Protein AF-A0A2D7XZ36-F1 (afdb_monomer)

pLDDT: mean 95.93, std 3.64, range [60.66, 98.56]

Radius of gyration: 17.96 Å; Cα contacts (8 Å, |Δi|>4): 271; chains: 1; bounding box: 40×37×47 Å

Foldseek 3Di:
DLAADADPDPPGLLPDDPVVNQPDDDVNFGKWKKFFQVQLLLLLCLVLVHDDDQVDRLQDDPQDDSVQSVQQVLVLQAQLHGDPDRDPVVQVVCCVVPVDGPVVRDDSVVSSVRSCVSPVSSVVRGPPPRGPSNSQNLLNVLVVVLQCCCCPPPVWHWDDNRRIIMTRPVCVVVSLVSSQVSSCVRRVGRHDMDID

Sequence (196 aa):
MGGRLYCASDDNWQSRNSDARSLITINGQDTVELDISASHMVVLHGITRKPLDTTVDPYDLEGVERDVVKNVFSAWCGLGRSPRRWPKKFREEYAQRKGRELNQVYKLKNVVAALRTRHPALNKIKSGSLDWSKLQFEESECFLSVMLDLQRNFEVPALPVFDSLIVPEKDSGLTTEILKSAYQDRFGIRPQVRCK

Solvent-accessible surface area (backbone atoms only — not comparable to full-atom values): 11149 Å² total; per-residue (Å²): 131,34,66,60,79,73,79,87,51,93,81,41,66,70,80,48,55,70,75,65,48,63,69,45,57,58,96,86,34,62,37,33,38,42,31,49,60,62,45,63,58,54,46,45,22,24,78,64,72,40,91,72,71,59,92,51,69,88,42,69,45,94,98,46,62,45,68,60,44,45,50,52,50,52,45,20,31,68,64,13,37,83,68,92,64,78,58,64,68,62,44,52,53,44,23,70,76,66,77,45,53,56,76,80,78,45,56,67,72,55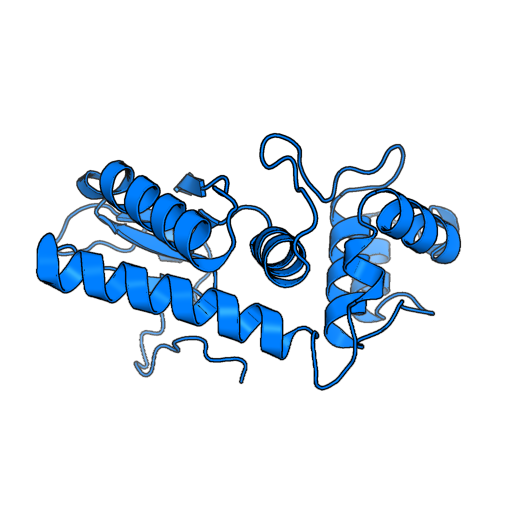,55,57,46,52,50,38,68,78,38,63,54,60,76,65,37,27,63,96,70,40,17,46,50,45,41,38,27,58,50,26,52,43,54,50,52,41,50,50,46,32,46,74,77,65,71,42,70,69,46,72,44,83,70,26,36,37,32,41,50,92,49,45,68,61,51,50,52,45,51,27,46,44,37,28,73,77,36,72,43,62,62,42,72,44,81,88

Mean predicted aligned error: 3.22 Å

Secondary structure (DSSP, 8-state):
--S-----SSS-GGGS-HHHHTT-EETTEEEEEEEETTHHHHHHHHHHT----TTS-TT-BTTB-HHHHHHHHHHHHHHTS--SS--HHHHHHHHHHHSS-HHHH--HHHHHHHHHHH-GGGGG-BTTTBSHHHHHHHHHHHHHHHHHHHHHHS----EEETTEEEEEGGGHHHHHHHHHHHHHHHHS----EEE-

Structure (mmCIF, N/CA/C/O backbone):
data_AF-A0A2D7XZ36-F1
#
_entry.id   AF-A0A2D7XZ36-F1
#
loop_
_atom_site.group_PDB
_atom_site.id
_atom_site.type_symbol
_atom_site.label_atom_id
_atom_site.label_alt_id
_atom_site.label_comp_id
_atom_site.label_asym_id
_atom_site.label_entity_id
_atom_site.label_seq_id
_atom_site.pdbx_PDB_ins_code
_atom_site.Cartn_x
_atom_site.Cartn_y
_atom_site.Cartn_z
_atom_site.occupancy
_atom_site.B_iso_or_equiv
_atom_site.auth_seq_id
_atom_site.auth_comp_id
_atom_site.auth_asym_id
_atom_site.auth_atom_id
_atom_site.pdb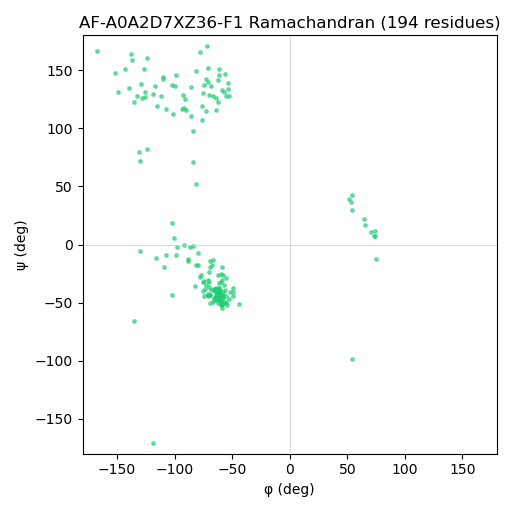x_PDB_model_num
ATOM 1 N N . MET A 1 1 ? 12.841 -3.224 10.313 1.00 60.66 1 MET A N 1
ATOM 2 C CA . MET A 1 1 ? 11.368 -3.348 10.272 1.00 60.66 1 MET A CA 1
ATOM 3 C C . MET A 1 1 ? 10.800 -1.942 10.142 1.00 60.66 1 MET A C 1
ATOM 5 O O . MET A 1 1 ? 11.194 -1.095 10.929 1.00 60.66 1 MET A O 1
ATOM 9 N N . GLY A 1 2 ? 9.985 -1.654 9.124 1.00 79.19 2 GLY A N 1
ATOM 10 C CA . GLY A 1 2 ? 9.486 -0.298 8.845 1.00 79.19 2 GLY A CA 1
ATOM 11 C C . GLY A 1 2 ? 8.284 0.107 9.700 1.00 79.19 2 GLY A C 1
ATOM 12 O O . GLY A 1 2 ? 7.257 0.433 9.137 1.00 79.19 2 GLY A O 1
ATOM 13 N N . GLY A 1 3 ? 8.354 -0.009 11.029 1.00 87.00 3 GLY A N 1
ATOM 14 C CA . GLY A 1 3 ? 7.314 0.492 11.951 1.00 87.00 3 GLY A CA 1
ATOM 15 C C . GLY A 1 3 ? 6.001 -0.303 12.058 1.00 87.00 3 GLY A C 1
ATOM 16 O O . GLY A 1 3 ? 5.245 -0.076 12.993 1.00 87.00 3 GLY A O 1
ATOM 17 N N . ARG A 1 4 ? 5.727 -1.259 11.158 1.00 90.69 4 ARG A N 1
ATOM 18 C CA . ARG A 1 4 ? 4.480 -2.053 11.194 1.00 90.69 4 ARG A CA 1
ATOM 19 C C . ARG A 1 4 ? 4.249 -2.785 12.519 1.00 90.69 4 ARG A C 1
ATOM 21 O O . ARG A 1 4 ? 5.187 -3.291 13.133 1.00 90.69 4 ARG A O 1
ATOM 28 N N . LEU A 1 5 ? 2.970 -2.910 12.867 1.00 91.75 5 LEU A N 1
ATOM 29 C CA . LEU A 1 5 ? 2.474 -3.730 13.967 1.00 91.75 5 LEU A CA 1
ATOM 30 C C . LEU A 1 5 ? 2.513 -5.212 13.575 1.00 91.75 5 LEU A C 1
ATOM 32 O O . LEU A 1 5 ? 2.008 -5.587 12.513 1.00 91.75 5 LEU A O 1
ATOM 36 N N . TYR A 1 6 ? 3.083 -6.045 14.444 1.00 91.44 6 TYR A N 1
ATOM 37 C CA . TYR A 1 6 ? 3.158 -7.493 14.256 1.00 91.44 6 TYR A CA 1
ATOM 38 C C . TYR A 1 6 ? 2.387 -8.206 15.357 1.00 91.44 6 TYR A C 1
ATOM 40 O O . TYR A 1 6 ? 2.503 -7.850 16.531 1.00 91.44 6 TYR A O 1
ATOM 48 N N . CYS A 1 7 ? 1.619 -9.224 14.978 1.00 90.62 7 CYS A N 1
ATOM 49 C CA . CYS A 1 7 ? 0.995 -10.104 15.953 1.00 90.62 7 CYS A CA 1
ATOM 50 C C . CYS A 1 7 ? 2.078 -10.903 16.697 1.00 90.62 7 CYS A C 1
ATOM 52 O O . CYS A 1 7 ? 2.936 -11.526 16.070 1.00 90.62 7 CYS A O 1
ATOM 54 N N . ALA A 1 8 ? 2.031 -10.860 18.029 1.00 89.50 8 ALA A N 1
ATOM 55 C CA . ALA A 1 8 ? 2.937 -11.591 18.916 1.00 89.50 8 ALA A CA 1
ATOM 56 C C . ALA A 1 8 ? 2.336 -12.909 19.443 1.00 89.50 8 ALA A C 1
ATOM 58 O O . ALA A 1 8 ? 2.999 -13.619 20.191 1.00 89.50 8 ALA A O 1
ATOM 59 N N . SER A 1 9 ? 1.083 -13.211 19.088 1.00 88.19 9 SER A N 1
ATOM 60 C CA . SER A 1 9 ? 0.396 -14.449 19.468 1.00 88.19 9 SER A CA 1
ATOM 61 C C . SER A 1 9 ? 0.789 -15.598 18.540 1.00 88.19 9 SER A C 1
ATOM 63 O O . SER A 1 9 ? 1.003 -15.381 17.344 1.00 88.19 9 SER A O 1
ATOM 65 N N . ASP A 1 10 ? 0.796 -16.822 19.072 1.00 87.06 10 ASP A N 1
ATOM 66 C CA . ASP A 1 10 ? 0.900 -18.051 18.275 1.00 87.06 10 ASP A CA 1
ATOM 67 C C . ASP A 1 10 ? -0.267 -18.169 17.284 1.00 87.06 10 ASP A C 1
ATOM 69 O O . ASP A 1 10 ? -0.101 -18.655 16.162 1.00 87.06 10 ASP A O 1
ATOM 73 N N . ASP A 1 11 ? -1.439 -17.647 17.662 1.00 88.31 11 ASP A N 1
ATOM 74 C CA . ASP A 1 11 ? -2.575 -17.502 16.759 1.00 88.31 11 ASP A CA 1
ATOM 75 C C . ASP A 1 11 ? -2.473 -16.213 15.923 1.00 88.31 11 ASP A C 1
ATOM 77 O O . ASP A 1 11 ? -3.162 -15.209 16.141 1.00 88.31 11 ASP A O 1
ATOM 81 N N . ASN A 1 12 ? -1.533 -16.223 14.980 1.00 93.00 12 ASN A N 1
ATOM 82 C CA . ASN A 1 12 ? -1.200 -15.065 14.164 1.00 93.00 12 ASN A CA 1
ATOM 83 C C . ASN A 1 12 ? -2.133 -14.925 12.951 1.00 93.00 12 ASN A C 1
ATOM 85 O O . ASN A 1 12 ? -1.897 -15.504 11.890 1.00 93.00 12 ASN A O 1
ATOM 89 N N . TRP A 1 13 ? -3.156 -14.076 13.061 1.00 94.06 13 TRP A N 1
ATOM 90 C CA . TRP A 1 13 ? -4.055 -13.781 11.938 1.00 94.06 13 TRP A CA 1
ATOM 91 C C . TRP A 1 13 ? -3.348 -13.135 10.734 1.00 94.06 13 TRP A C 1
ATOM 93 O O . TRP A 1 13 ? -3.800 -13.306 9.604 1.00 94.06 13 TRP A O 1
ATOM 103 N N . GLN A 1 14 ? -2.231 -12.424 10.932 1.00 94.12 14 GLN A N 1
ATOM 104 C CA . GLN A 1 14 ? -1.516 -11.734 9.849 1.00 94.12 14 GLN A CA 1
ATOM 105 C C . GLN A 1 14 ? -0.823 -12.707 8.885 1.00 94.12 14 GLN A C 1
ATOM 107 O O . GLN A 1 14 ? -0.564 -12.342 7.738 1.00 94.12 14 GLN A O 1
ATOM 112 N N . SER A 1 15 ? -0.507 -13.930 9.330 1.00 92.25 15 SER A N 1
ATOM 113 C CA . SER A 1 15 ? 0.117 -14.962 8.488 1.00 92.25 15 SER A CA 1
ATOM 114 C C . SER A 1 15 ? -0.900 -15.827 7.736 1.00 92.25 15 SER A C 1
ATOM 116 O O . SER A 1 15 ? -0.528 -16.532 6.794 1.00 92.25 15 SER A O 1
ATOM 118 N N . ARG A 1 16 ? -2.181 -15.767 8.120 1.00 93.31 16 ARG A N 1
ATOM 119 C CA . ARG A 1 16 ? -3.272 -16.502 7.470 1.00 93.31 16 ARG A CA 1
ATOM 120 C C . ARG A 1 16 ? -3.578 -15.914 6.090 1.00 93.31 16 ARG A C 1
ATOM 122 O O . ARG A 1 16 ? -3.362 -14.726 5.852 1.00 93.31 16 ARG A O 1
ATOM 129 N N . ASN A 1 17 ? -4.089 -16.734 5.170 1.00 93.31 17 ASN A N 1
ATOM 130 C CA . ASN A 1 17 ? -4.544 -16.271 3.852 1.00 93.31 17 ASN A CA 1
ATOM 131 C C . ASN A 1 17 ? -5.859 -15.466 3.959 1.00 93.31 17 ASN A C 1
ATOM 133 O O . ASN A 1 17 ? -6.460 -15.407 5.029 1.00 93.31 17 ASN A O 1
ATOM 137 N N . SER A 1 18 ? -6.293 -14.830 2.865 1.00 91.75 18 SER A N 1
ATOM 138 C CA . SER A 1 18 ? -7.522 -14.015 2.849 1.00 91.75 18 SER A CA 1
ATOM 139 C C . SER A 1 18 ? -8.750 -14.796 3.310 1.00 91.75 18 SER A C 1
ATOM 141 O O . SER A 1 18 ? -9.503 -14.298 4.136 1.00 91.75 18 SER A O 1
ATOM 143 N N . ASP A 1 19 ? -8.901 -16.030 2.837 1.00 94.12 19 ASP A N 1
ATOM 144 C CA . ASP A 1 19 ? -10.095 -16.847 3.073 1.00 94.12 19 ASP A CA 1
ATOM 145 C C . ASP A 1 19 ? -10.192 -17.296 4.536 1.00 94.12 19 ASP A C 1
ATOM 147 O O . ASP A 1 19 ? -11.272 -17.428 5.091 1.00 94.12 19 ASP A O 1
ATOM 151 N N . ALA A 1 20 ? -9.055 -17.512 5.197 1.00 94.94 20 ALA A N 1
ATOM 152 C CA . ALA A 1 20 ? -9.018 -17.801 6.624 1.00 94.94 20 ALA A CA 1
ATOM 153 C C . ALA A 1 20 ? -9.199 -16.538 7.477 1.00 94.94 20 ALA A C 1
ATOM 155 O O . ALA A 1 20 ? -9.668 -16.637 8.611 1.00 94.94 20 ALA A O 1
ATOM 156 N N . ARG A 1 21 ? -8.814 -15.358 6.968 1.00 95.75 21 ARG A N 1
ATOM 157 C CA . ARG A 1 21 ? -9.049 -14.081 7.658 1.00 95.75 21 ARG A CA 1
ATOM 158 C C . ARG A 1 21 ? -10.504 -13.631 7.567 1.00 95.75 21 ARG A C 1
ATOM 160 O O . ARG A 1 21 ? -10.987 -13.069 8.539 1.00 95.75 21 ARG A O 1
ATOM 167 N N . SER A 1 22 ? -11.213 -13.929 6.478 1.00 94.88 22 SER A N 1
ATOM 168 C CA . SER A 1 22 ? -12.643 -13.603 6.348 1.00 94.88 22 SER A CA 1
ATOM 169 C C . SER A 1 22 ? -13.544 -14.389 7.309 1.00 94.88 22 SER A C 1
ATOM 171 O O . SER A 1 22 ? -14.693 -14.019 7.509 1.00 94.88 22 SER A O 1
ATOM 173 N N . LEU A 1 23 ? -13.027 -15.449 7.940 1.00 95.81 23 LEU A N 1
ATOM 174 C CA . LEU A 1 23 ? -13.722 -16.203 8.991 1.00 95.81 23 LEU A CA 1
ATOM 175 C C . LEU A 1 23 ? -13.524 -15.612 10.395 1.00 95.81 23 LEU A C 1
ATOM 177 O O . LEU A 1 23 ? -14.025 -16.169 11.372 1.00 95.81 23 LEU A O 1
ATOM 181 N N . ILE A 1 24 ? -12.741 -14.539 10.536 1.00 96.25 24 ILE A N 1
ATOM 182 C CA . ILE A 1 24 ? -12.520 -13.903 11.834 1.00 96.25 24 ILE A CA 1
ATOM 183 C C . ILE A 1 24 ? -13.812 -13.217 12.269 1.00 96.25 24 ILE A C 1
ATOM 185 O O . ILE A 1 24 ? -14.376 -12.399 11.549 1.00 96.25 24 ILE A O 1
ATOM 189 N N . THR A 1 25 ? -14.239 -13.511 13.493 1.00 97.12 25 THR A N 1
ATOM 190 C CA . THR A 1 25 ? -15.330 -12.797 14.157 1.00 97.12 25 THR A CA 1
ATOM 191 C C . THR A 1 25 ? -14.780 -11.960 15.298 1.00 97.12 25 THR A C 1
ATOM 193 O O . THR A 1 25 ? -13.889 -12.419 16.019 1.00 97.12 25 THR A O 1
ATOM 196 N N . ILE A 1 26 ? -15.356 -10.786 15.536 1.00 95.25 26 ILE A N 1
ATOM 197 C CA . ILE A 1 26 ? -15.065 -9.989 16.730 1.00 95.25 26 ILE A CA 1
ATOM 198 C C . ILE A 1 26 ? -16.336 -9.907 17.572 1.00 95.25 26 ILE A C 1
ATOM 200 O O . ILE A 1 26 ? -17.368 -9.433 17.107 1.00 95.25 26 ILE A O 1
ATOM 204 N N . ASN A 1 27 ? -16.272 -10.409 18.809 1.00 92.69 27 ASN A N 1
ATOM 205 C CA . ASN A 1 27 ? -17.429 -10.536 19.707 1.00 92.69 27 ASN A CA 1
ATOM 206 C C . ASN A 1 27 ? -18.615 -11.290 19.069 1.00 92.69 27 ASN A C 1
ATOM 208 O O . ASN A 1 27 ? -19.773 -10.940 19.282 1.00 92.69 27 ASN A O 1
ATOM 212 N N . GLY A 1 28 ? -18.318 -12.312 18.260 1.00 95.19 28 GLY A N 1
ATOM 213 C CA . GLY A 1 28 ? -19.322 -13.105 17.545 1.00 95.19 28 GLY A CA 1
ATOM 214 C C . GLY A 1 28 ? -19.972 -12.400 16.349 1.00 95.19 28 GLY A C 1
ATOM 215 O O . GLY A 1 28 ? -20.917 -12.945 15.792 1.00 95.19 28 GLY A O 1
ATOM 216 N N . GLN A 1 29 ? -19.496 -11.213 15.958 1.00 95.69 29 GLN A N 1
ATOM 217 C CA . GLN A 1 29 ? -19.954 -10.499 14.763 1.00 95.69 29 GLN A CA 1
ATOM 218 C C . GLN A 1 29 ? -18.992 -10.714 13.596 1.00 95.69 29 GLN A C 1
ATOM 220 O O . GLN A 1 29 ? -17.775 -10.785 13.806 1.00 95.69 29 GLN A O 1
ATOM 225 N N . ASP A 1 30 ? -19.544 -10.762 12.385 1.00 97.56 30 ASP A N 1
ATOM 226 C CA . ASP A 1 30 ? -18.777 -10.831 11.143 1.00 97.56 30 ASP A CA 1
ATOM 227 C C . ASP A 1 30 ? -17.889 -9.591 10.968 1.00 97.56 30 ASP A C 1
ATOM 229 O O . ASP A 1 30 ? -18.175 -8.493 11.472 1.00 97.56 30 ASP A O 1
ATOM 233 N N . THR A 1 31 ? -16.770 -9.782 10.272 1.00 98.38 31 THR A N 1
ATOM 234 C CA . THR A 1 31 ? -15.767 -8.742 10.044 1.00 98.38 31 THR A CA 1
ATOM 235 C C . THR A 1 31 ? -15.496 -8.541 8.563 1.00 98.38 31 THR A C 1
ATOM 237 O O . THR A 1 31 ? -15.766 -9.411 7.740 1.00 98.38 31 THR A O 1
ATOM 240 N N . VAL A 1 32 ? -14.934 -7.380 8.235 1.00 98.06 32 VAL A N 1
ATOM 241 C CA . VAL A 1 32 ? -14.448 -7.050 6.892 1.00 98.06 32 VAL A CA 1
ATOM 242 C C . VAL A 1 32 ? -13.003 -6.577 6.953 1.00 98.06 32 VAL A C 1
ATOM 244 O O . VAL A 1 32 ? -12.587 -5.987 7.955 1.00 98.06 32 VAL A O 1
ATOM 247 N N . GLU A 1 33 ? -12.236 -6.792 5.881 1.00 98.00 33 GLU A N 1
ATOM 248 C CA . GLU A 1 33 ? -10.859 -6.297 5.771 1.00 98.00 33 GLU A CA 1
ATOM 249 C C . GLU A 1 33 ? -10.808 -5.033 4.893 1.00 98.00 33 GLU A C 1
ATOM 251 O O . GLU A 1 33 ? -11.001 -5.078 3.677 1.00 98.00 33 GLU A O 1
ATOM 256 N N . LEU A 1 34 ? -10.503 -3.890 5.508 1.00 98.12 34 LEU A N 1
ATOM 257 C CA . LEU A 1 34 ? -10.378 -2.591 4.849 1.00 98.12 34 LEU A CA 1
ATOM 258 C C . LEU A 1 34 ? -8.926 -2.313 4.450 1.00 98.12 34 LEU A C 1
ATOM 260 O O . LEU A 1 34 ? -8.054 -2.173 5.303 1.00 98.12 34 LEU A O 1
ATOM 264 N N . ASP A 1 35 ? -8.670 -2.198 3.149 1.00 96.31 35 ASP A N 1
ATOM 265 C CA . ASP A 1 35 ? -7.340 -2.132 2.529 1.00 96.31 35 ASP A CA 1
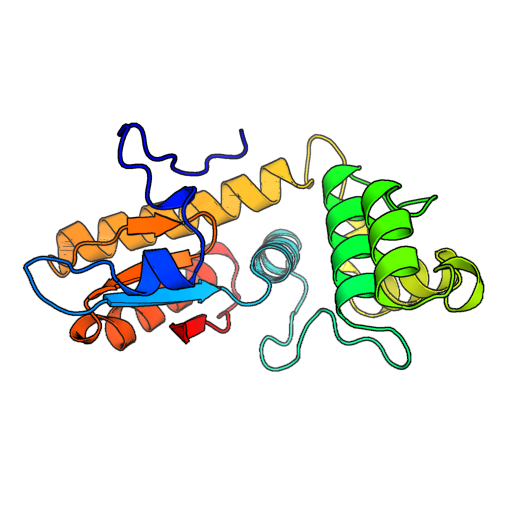ATOM 266 C C . ASP A 1 35 ? -7.131 -0.811 1.777 1.00 96.31 35 ASP A C 1
ATOM 268 O O . ASP A 1 35 ? -7.949 -0.422 0.933 1.00 96.31 35 ASP A O 1
ATOM 272 N N . ILE A 1 36 ? -6.019 -0.118 2.043 1.00 96.62 36 ILE A N 1
ATOM 273 C CA . ILE A 1 36 ? -5.694 1.119 1.324 1.00 96.62 36 ILE A CA 1
ATOM 274 C C . ILE A 1 36 ? -5.177 0.793 -0.080 1.00 96.62 36 ILE A C 1
ATOM 276 O O . ILE A 1 36 ? -4.115 0.200 -0.290 1.00 96.62 36 ILE A O 1
ATOM 280 N N . SER A 1 37 ? -5.896 1.280 -1.089 1.00 95.38 37 SER A N 1
ATOM 281 C CA . SER A 1 37 ? -5.527 1.079 -2.485 1.00 95.38 37 SER A CA 1
ATOM 282 C C . SER A 1 37 ? -4.200 1.749 -2.817 1.00 95.38 37 SER A C 1
ATOM 284 O O . SER A 1 37 ? -4.088 2.971 -2.813 1.00 95.38 37 SER A O 1
ATOM 286 N N . ALA A 1 38 ? -3.204 0.928 -3.167 1.00 95.69 38 ALA A N 1
ATOM 287 C CA . ALA A 1 38 ? -1.876 1.389 -3.566 1.00 95.69 38 ALA A CA 1
ATOM 288 C C . ALA A 1 38 ? -1.232 2.318 -2.520 1.00 95.69 38 ALA A C 1
ATOM 290 O O . ALA A 1 38 ? -0.608 3.317 -2.874 1.00 95.69 38 ALA A O 1
ATOM 291 N N . SER A 1 39 ? -1.365 1.968 -1.236 1.00 96.19 39 SER A N 1
ATOM 292 C CA . SER A 1 39 ? -0.924 2.777 -0.094 1.00 96.19 39 SER A CA 1
ATOM 293 C C . SER A 1 39 ? 0.466 3.398 -0.264 1.00 96.19 39 SER A C 1
ATOM 295 O O . SER A 1 39 ? 0.609 4.614 -0.198 1.00 96.19 39 SER A O 1
ATOM 297 N N . HIS A 1 40 ? 1.488 2.613 -0.620 1.00 96.94 40 HIS A N 1
ATOM 298 C CA . HIS A 1 40 ? 2.837 3.148 -0.845 1.00 96.94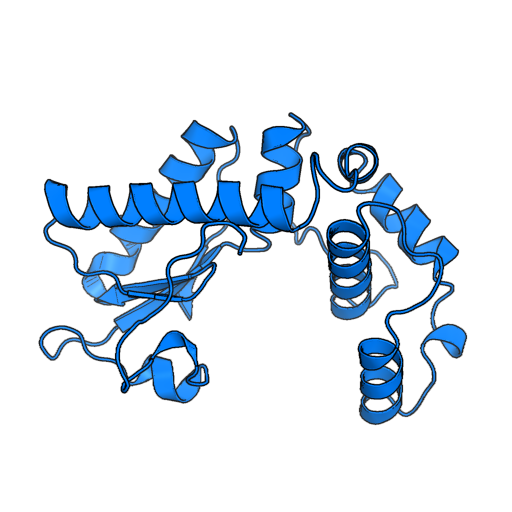 40 HIS A CA 1
ATOM 299 C C . HIS A 1 40 ? 2.921 4.222 -1.949 1.00 96.94 40 HIS A C 1
ATOM 301 O O . HIS A 1 40 ? 3.775 5.103 -1.860 1.00 96.94 40 HIS A O 1
ATOM 307 N N . MET A 1 41 ? 2.070 4.179 -2.983 1.00 97.94 41 MET A N 1
ATOM 308 C CA . MET A 1 41 ? 1.983 5.263 -3.975 1.00 97.94 41 MET A CA 1
ATOM 309 C C . MET A 1 41 ? 1.348 6.515 -3.377 1.00 97.94 41 MET A C 1
ATOM 311 O O . MET A 1 41 ? 1.877 7.606 -3.576 1.00 97.94 41 MET A O 1
ATOM 315 N N . VAL A 1 42 ? 0.272 6.362 -2.601 1.00 97.88 42 VAL A N 1
ATOM 316 C CA . VAL A 1 42 ? -0.360 7.478 -1.882 1.00 97.88 42 VAL A CA 1
ATOM 317 C C . VAL A 1 42 ? 0.649 8.149 -0.949 1.00 97.88 42 VAL A C 1
ATOM 319 O O . VAL A 1 42 ? 0.860 9.358 -1.034 1.00 97.88 42 VAL A O 1
ATOM 322 N N . VAL A 1 43 ? 1.349 7.360 -0.129 1.00 98.25 43 VAL A N 1
ATOM 323 C CA . VAL A 1 43 ? 2.380 7.844 0.799 1.00 98.25 43 VAL A CA 1
ATOM 324 C C . VAL A 1 43 ? 3.520 8.539 0.050 1.00 98.25 43 VAL A C 1
ATOM 326 O O . VAL A 1 43 ? 3.922 9.643 0.418 1.00 98.25 43 VAL A O 1
ATOM 329 N N . LEU A 1 44 ? 4.030 7.942 -1.035 1.00 98.50 44 LEU A N 1
ATOM 330 C CA . LEU A 1 44 ? 5.101 8.537 -1.839 1.00 98.50 44 LEU A CA 1
ATOM 331 C C . LEU A 1 44 ? 4.697 9.906 -2.401 1.00 98.50 44 LEU A C 1
ATOM 333 O O . LEU A 1 44 ? 5.465 10.869 -2.315 1.00 98.50 44 LEU A O 1
ATOM 337 N N . HIS A 1 45 ? 3.505 10.004 -2.986 1.00 98.50 45 HIS A N 1
ATOM 338 C CA . HIS A 1 45 ? 2.996 11.258 -3.537 1.00 98.50 45 HIS A CA 1
ATOM 339 C C . HIS A 1 45 ? 2.772 12.307 -2.443 1.00 98.50 45 HIS A C 1
ATOM 341 O O . HIS A 1 45 ? 3.186 13.455 -2.611 1.00 98.50 45 HIS A O 1
ATOM 347 N N . GLY A 1 46 ? 2.249 11.894 -1.287 1.00 98.06 46 GLY A N 1
ATOM 348 C CA . GLY A 1 46 ? 2.072 12.745 -0.114 1.00 98.06 46 GLY A CA 1
ATOM 349 C C . GLY A 1 46 ? 3.373 13.351 0.402 1.00 98.06 46 GLY A C 1
ATOM 350 O O . GLY A 1 46 ? 3.510 14.571 0.483 1.00 98.06 46 GLY A O 1
ATOM 351 N N . ILE A 1 47 ? 4.375 12.509 0.676 1.00 98.06 47 ILE A N 1
ATOM 352 C CA . ILE A 1 47 ? 5.694 12.950 1.164 1.00 98.06 47 ILE A CA 1
ATOM 353 C C . ILE A 1 47 ? 6.367 13.886 0.155 1.00 98.06 47 ILE A C 1
ATOM 355 O O . ILE A 1 47 ? 6.983 14.884 0.528 1.00 98.06 47 ILE A O 1
ATOM 359 N N . THR A 1 48 ? 6.256 13.576 -1.138 1.00 97.81 48 THR A N 1
ATOM 360 C CA . THR A 1 48 ? 6.893 14.369 -2.201 1.00 97.81 48 THR A CA 1
ATOM 361 C C . THR A 1 48 ? 6.075 15.584 -2.638 1.00 97.81 48 THR A C 1
ATOM 363 O O . THR A 1 48 ? 6.544 16.339 -3.496 1.00 97.81 48 THR A O 1
ATOM 366 N N . ARG A 1 49 ? 4.881 15.785 -2.057 1.00 96.69 49 ARG A N 1
ATOM 367 C CA . ARG A 1 49 ? 3.917 16.840 -2.408 1.00 96.69 49 ARG A CA 1
ATOM 368 C C . ARG A 1 49 ? 3.620 16.874 -3.911 1.00 96.69 49 ARG A C 1
ATOM 370 O O . ARG A 1 49 ? 3.540 17.938 -4.526 1.00 96.69 49 ARG A O 1
ATOM 377 N N . LYS A 1 50 ? 3.514 15.693 -4.525 1.00 95.88 50 LYS A N 1
ATOM 378 C CA . LYS A 1 50 ? 3.122 15.528 -5.928 1.00 95.88 50 LYS A CA 1
ATOM 379 C C . LYS A 1 50 ? 1.664 15.084 -5.994 1.00 95.88 50 LYS A C 1
ATOM 381 O O . LYS A 1 50 ? 1.280 14.218 -5.214 1.00 95.88 50 LYS A O 1
ATOM 386 N N . PRO A 1 51 ? 0.857 15.641 -6.912 1.00 94.06 51 PRO A N 1
ATOM 3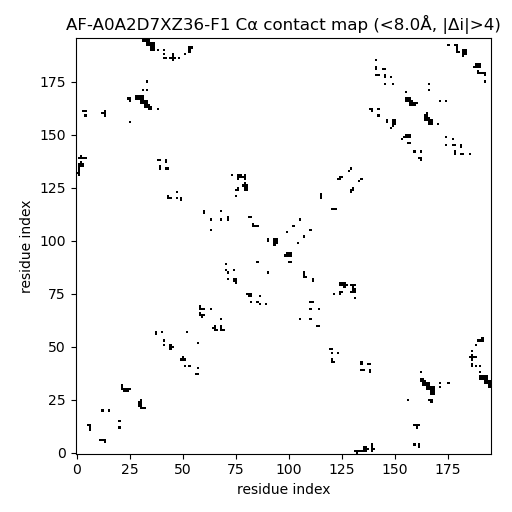87 C CA . PRO A 1 51 ? -0.538 15.245 -7.034 1.00 94.06 51 PRO A CA 1
ATOM 388 C C . PRO A 1 51 ? -0.637 13.763 -7.401 1.00 94.06 51 PRO A C 1
ATOM 390 O O . PRO A 1 51 ? 0.220 13.237 -8.117 1.00 94.06 51 PRO A O 1
ATOM 393 N N . LEU A 1 52 ? -1.673 13.101 -6.900 1.00 96.69 52 LEU A N 1
ATOM 394 C CA . LEU A 1 52 ? -2.054 11.745 -7.270 1.00 96.69 52 LEU A CA 1
ATOM 395 C C . LEU A 1 52 ? -3.564 11.739 -7.476 1.00 96.69 52 LEU A C 1
ATOM 397 O O . LEU A 1 52 ? -4.303 12.087 -6.558 1.00 96.69 52 LEU A O 1
ATOM 401 N N . ASP A 1 53 ? -4.009 11.341 -8.662 1.00 95.94 53 ASP A N 1
ATOM 402 C CA . ASP A 1 53 ? -5.417 11.033 -8.879 1.00 95.94 53 ASP A CA 1
ATOM 403 C C . ASP A 1 53 ? -5.706 9.664 -8.258 1.00 95.94 53 ASP A C 1
ATOM 405 O O . ASP A 1 53 ? -5.241 8.638 -8.754 1.00 95.94 53 ASP A O 1
ATOM 409 N N . THR A 1 54 ? -6.422 9.652 -7.134 1.00 95.19 54 THR A N 1
ATOM 410 C CA . THR A 1 54 ? -6.753 8.416 -6.420 1.00 95.19 54 THR A CA 1
ATOM 411 C C . THR A 1 54 ? -7.931 7.671 -7.042 1.00 95.19 54 THR A C 1
ATOM 413 O O . THR A 1 54 ? -8.197 6.544 -6.635 1.00 95.19 54 THR A O 1
ATOM 416 N N . THR A 1 55 ? -8.620 8.249 -8.032 1.00 94.19 55 THR A N 1
ATOM 417 C CA . THR A 1 55 ? -9.732 7.591 -8.741 1.00 94.19 55 THR A CA 1
ATOM 418 C C . THR A 1 55 ? -9.257 6.634 -9.835 1.00 94.19 55 THR A C 1
ATOM 420 O O . THR A 1 55 ? -10.003 5.746 -10.244 1.00 94.19 55 THR A O 1
ATOM 423 N N . VAL A 1 56 ? -7.999 6.764 -10.266 1.00 94.69 56 VAL A N 1
ATOM 424 C CA . VAL A 1 56 ? -7.371 5.917 -11.285 1.00 94.69 56 VAL A CA 1
ATOM 425 C C . VAL A 1 56 ? -6.319 5.025 -10.635 1.00 94.69 56 VAL A C 1
ATOM 427 O O . VAL A 1 56 ? -5.579 5.452 -9.750 1.00 94.69 56 VAL A O 1
ATOM 430 N N . ASP A 1 57 ? -6.200 3.777 -11.093 1.00 96.06 57 ASP A N 1
ATOM 431 C CA . ASP A 1 57 ? -5.158 2.888 -10.586 1.00 96.06 57 ASP A CA 1
ATOM 432 C C . ASP A 1 57 ? -3.758 3.462 -10.906 1.00 96.06 57 ASP A C 1
ATOM 434 O O . ASP A 1 57 ? -3.417 3.697 -12.075 1.00 96.06 57 ASP A O 1
ATOM 438 N N . PRO A 1 58 ? -2.897 3.701 -9.900 1.00 97.19 58 PRO A N 1
ATOM 439 C CA . PRO A 1 58 ? -1.569 4.249 -10.148 1.00 97.19 58 PRO A CA 1
ATOM 440 C C . PRO A 1 58 ? -0.655 3.274 -10.898 1.00 97.19 58 PRO A C 1
ATOM 442 O O . PRO A 1 58 ? 0.350 3.711 -11.458 1.00 97.19 58 PRO A O 1
ATOM 445 N N . TYR A 1 59 ? -0.980 1.983 -10.938 1.00 97.94 59 TYR A N 1
ATOM 446 C CA . TYR A 1 59 ? -0.234 0.968 -11.679 1.00 97.94 59 TYR A CA 1
ATOM 447 C C . TYR A 1 59 ? -0.752 0.745 -13.100 1.00 97.94 59 TYR A C 1
ATOM 449 O O . TYR A 1 59 ? -0.182 -0.080 -13.812 1.00 97.94 59 TYR A O 1
ATOM 457 N N . ASP A 1 60 ? -1.798 1.457 -13.517 1.00 97.00 60 ASP A N 1
ATOM 458 C CA . ASP A 1 60 ? -2.284 1.399 -14.890 1.00 97.00 60 ASP A CA 1
ATOM 459 C C . ASP A 1 60 ? -1.321 2.134 -15.837 1.00 97.00 60 ASP A C 1
ATOM 461 O O . ASP A 1 60 ? -1.090 3.344 -15.721 1.00 97.00 60 ASP A O 1
ATOM 465 N N . LEU A 1 61 ? -0.713 1.370 -16.746 1.00 96.81 61 LEU A N 1
ATOM 466 C CA . LEU A 1 61 ? 0.136 1.855 -17.828 1.00 96.81 61 LEU A CA 1
ATOM 467 C C . LEU A 1 61 ? -0.289 1.166 -19.117 1.00 96.81 61 LEU A C 1
ATOM 469 O O . LEU A 1 61 ? -0.312 -0.063 -19.195 1.00 96.81 61 LEU A O 1
ATOM 473 N N . GLU A 1 62 ? -0.555 1.968 -20.143 1.00 95.44 62 GLU A N 1
ATOM 474 C CA . GLU A 1 62 ? -0.983 1.473 -21.446 1.00 95.44 62 GLU A CA 1
ATOM 475 C C . GLU A 1 62 ? -0.024 0.399 -21.984 1.00 95.44 62 GLU A C 1
ATOM 477 O O . GLU A 1 62 ? 1.198 0.578 -22.031 1.00 95.44 62 GLU A O 1
ATOM 482 N N . GLY A 1 63 ? -0.593 -0.746 -22.367 1.00 95.94 63 GLY A N 1
ATOM 483 C CA . GLY A 1 63 ? 0.151 -1.863 -22.941 1.00 95.94 63 GLY A CA 1
ATOM 484 C C . GLY A 1 63 ? 1.064 -2.612 -21.965 1.00 95.94 63 GLY A C 1
ATOM 485 O O . GLY A 1 63 ? 1.859 -3.430 -22.424 1.00 95.94 63 GLY A O 1
ATOM 486 N N . VAL A 1 64 ? 0.982 -2.367 -20.650 1.00 97.75 64 VAL A N 1
ATOM 487 C CA . VAL A 1 64 ? 1.763 -3.089 -19.634 1.00 97.75 64 VAL A CA 1
ATOM 488 C C . VAL A 1 64 ? 0.840 -3.674 -18.573 1.00 97.75 64 VAL A C 1
ATOM 490 O O . VAL A 1 64 ? 0.056 -2.971 -17.948 1.00 97.75 64 VAL A O 1
ATOM 493 N N . GLU A 1 65 ? 0.967 -4.976 -18.322 1.00 97.44 65 GLU A N 1
ATOM 494 C CA . GLU A 1 65 ? 0.208 -5.636 -17.262 1.00 97.44 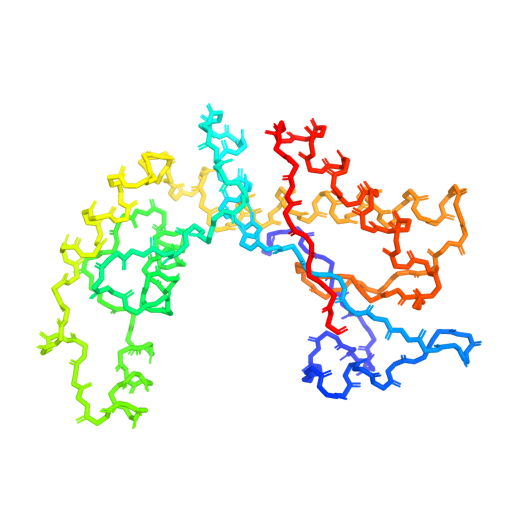65 GLU A CA 1
ATOM 495 C C . GLU A 1 65 ? 0.464 -4.984 -15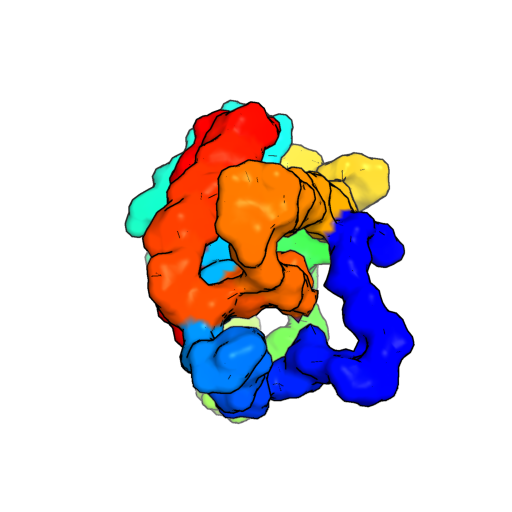.892 1.00 97.44 65 GLU A C 1
ATOM 497 O O . GLU A 1 65 ? 1.606 -4.783 -15.468 1.00 97.44 65 GLU A O 1
ATOM 502 N N . ARG A 1 66 ? -0.623 -4.692 -15.170 1.00 97.25 66 ARG A N 1
ATOM 503 C CA . ARG A 1 66 ? -0.614 -4.019 -13.863 1.00 97.25 66 ARG A CA 1
ATOM 504 C C . ARG A 1 66 ? 0.376 -4.627 -12.866 1.00 97.25 66 ARG A C 1
ATOM 506 O O . ARG A 1 66 ? 1.034 -3.914 -12.109 1.00 97.25 66 ARG A O 1
ATOM 513 N N . ASP A 1 67 ? 0.475 -5.951 -12.826 1.00 96.44 67 ASP A N 1
ATOM 514 C CA . ASP A 1 67 ? 1.355 -6.657 -11.898 1.00 96.44 67 ASP A CA 1
ATOM 515 C C . ASP A 1 67 ? 2.844 -6.494 -12.245 1.00 96.44 67 ASP A C 1
ATOM 517 O O . ASP A 1 67 ? 3.671 -6.422 -11.334 1.00 96.44 67 ASP A O 1
ATOM 521 N N . VAL A 1 68 ? 3.190 -6.343 -13.527 1.00 97.88 68 VAL A N 1
ATOM 522 C CA . VAL A 1 68 ? 4.533 -5.963 -13.989 1.00 97.88 68 VAL A CA 1
ATOM 523 C C . VAL A 1 68 ? 4.870 -4.560 -13.501 1.00 97.88 68 VAL A C 1
ATOM 525 O O . VAL A 1 68 ? 5.944 -4.351 -12.931 1.00 97.88 68 VAL A O 1
ATOM 528 N N . VAL A 1 69 ? 3.945 -3.609 -13.654 1.00 98.25 69 VAL A N 1
ATOM 529 C CA . VAL A 1 69 ? 4.124 -2.228 -13.181 1.00 98.25 69 VAL A CA 1
ATOM 530 C C . VAL A 1 69 ? 4.316 -2.188 -11.665 1.00 98.25 69 VAL A C 1
ATOM 532 O O . VAL A 1 69 ? 5.281 -1.592 -11.175 1.00 98.25 69 VAL A O 1
ATOM 535 N N . LYS A 1 70 ? 3.449 -2.884 -10.919 1.00 97.81 70 LYS A N 1
ATOM 536 C CA . LYS A 1 70 ? 3.531 -2.993 -9.457 1.00 97.81 70 LYS A CA 1
ATOM 537 C C . LYS A 1 70 ? 4.866 -3.593 -9.010 1.00 97.81 70 LYS A C 1
ATOM 539 O O . LYS A 1 70 ? 5.495 -3.053 -8.106 1.00 97.81 70 LYS A O 1
ATOM 544 N N . ASN A 1 71 ? 5.346 -4.649 -9.669 1.00 97.88 71 ASN A N 1
ATOM 545 C CA . ASN A 1 71 ? 6.637 -5.258 -9.338 1.00 97.88 71 ASN A CA 1
ATOM 546 C C . ASN A 1 71 ? 7.826 -4.330 -9.619 1.00 97.88 71 ASN A C 1
ATOM 548 O O . ASN A 1 71 ? 8.764 -4.280 -8.821 1.00 97.88 71 ASN A O 1
ATOM 552 N N . VAL A 1 72 ? 7.796 -3.562 -10.715 1.00 98.12 72 VAL A N 1
ATOM 553 C CA . VAL A 1 72 ? 8.828 -2.548 -10.998 1.00 98.12 72 VAL A CA 1
ATOM 554 C C . VAL A 1 72 ? 8.827 -1.460 -9.928 1.00 98.12 72 VAL A C 1
ATOM 556 O O . VAL A 1 72 ? 9.900 -1.089 -9.451 1.00 98.12 72 VAL A O 1
ATOM 559 N N . PHE A 1 73 ? 7.650 -0.984 -9.516 1.00 98.31 73 PHE A N 1
ATOM 560 C CA . PHE A 1 73 ? 7.525 -0.025 -8.420 1.00 98.31 73 PHE A CA 1
ATOM 561 C C . PHE A 1 73 ? 8.095 -0.574 -7.108 1.00 98.31 73 PHE A C 1
ATOM 563 O O . PHE A 1 73 ? 8.964 0.057 -6.507 1.00 98.31 73 PHE A O 1
ATOM 570 N N . SER A 1 74 ? 7.675 -1.773 -6.694 1.00 97.31 74 SER A N 1
ATOM 571 C CA . SER A 1 74 ? 8.172 -2.415 -5.473 1.00 97.31 74 SER A CA 1
ATOM 572 C C . SER A 1 74 ? 9.691 -2.604 -5.502 1.00 97.31 74 SER A C 1
ATOM 574 O O . SER A 1 74 ? 10.362 -2.319 -4.511 1.00 97.31 74 SER A O 1
ATOM 576 N N . ALA A 1 75 ? 10.257 -3.006 -6.645 1.00 97.75 75 ALA A N 1
ATOM 577 C CA . ALA A 1 75 ? 11.704 -3.110 -6.821 1.00 97.75 75 ALA A CA 1
ATOM 578 C C . ALA A 1 75 ? 12.403 -1.747 -6.702 1.00 97.75 75 ALA A C 1
ATOM 580 O O . ALA A 1 75 ? 13.472 -1.658 -6.102 1.00 97.75 75 ALA A O 1
ATOM 581 N N . TRP A 1 76 ? 11.801 -0.682 -7.237 1.00 97.94 76 TRP A N 1
ATOM 582 C CA . TRP A 1 76 ? 12.331 0.678 -7.137 1.00 97.94 76 TRP A CA 1
ATOM 583 C C . TRP A 1 76 ? 12.387 1.152 -5.681 1.00 97.94 76 TRP A C 1
ATOM 585 O O . TRP A 1 76 ? 13.433 1.629 -5.235 1.00 97.94 76 TRP A O 1
ATOM 595 N N . CYS A 1 77 ? 11.302 0.965 -4.922 1.00 97.25 77 CYS A N 1
ATOM 596 C CA . CYS A 1 77 ? 11.252 1.263 -3.489 1.00 97.25 77 CYS A CA 1
ATOM 597 C C . CYS A 1 77 ? 12.267 0.431 -2.697 1.00 97.25 77 CYS A C 1
ATOM 599 O O . CYS A 1 77 ? 12.970 0.974 -1.851 1.00 97.25 77 CYS A O 1
ATOM 601 N N . GLY A 1 78 ? 12.366 -0.871 -2.986 1.00 95.81 78 GLY A N 1
ATOM 602 C CA . GLY A 1 78 ? 13.283 -1.794 -2.313 1.00 95.81 78 GLY A CA 1
ATOM 603 C C . GLY A 1 78 ? 14.758 -1.447 -2.530 1.00 95.81 78 GLY A C 1
ATOM 604 O O . GLY A 1 78 ? 15.547 -1.455 -1.592 1.00 95.81 78 GLY A O 1
ATOM 605 N N . LEU A 1 79 ? 15.126 -1.104 -3.767 1.00 96.06 79 LEU A N 1
ATOM 606 C CA . LEU A 1 79 ? 16.494 -0.733 -4.139 1.00 96.06 79 LEU A CA 1
ATOM 607 C C . LEU A 1 79 ? 16.852 0.713 -3.775 1.00 96.06 79 LEU A C 1
ATOM 609 O O . LEU A 1 79 ? 18.026 1.082 -3.838 1.00 96.06 79 LEU A O 1
ATOM 613 N N . GLY A 1 80 ? 15.853 1.559 -3.511 1.00 96.81 80 GLY A N 1
ATOM 614 C CA . GLY A 1 80 ? 16.049 2.996 -3.358 1.00 96.81 80 GLY A CA 1
ATOM 615 C C . GLY A 1 80 ? 16.536 3.687 -4.642 1.00 96.81 80 GLY A C 1
ATOM 616 O O . GLY A 1 80 ? 17.188 4.724 -4.561 1.00 96.81 80 GLY A O 1
ATOM 617 N N . ARG A 1 81 ? 16.302 3.086 -5.819 1.00 96.19 81 ARG A N 1
ATOM 618 C CA . ARG A 1 81 ? 16.655 3.601 -7.158 1.00 96.19 81 ARG A CA 1
ATOM 619 C C . ARG A 1 81 ? 15.961 2.786 -8.249 1.00 96.19 81 ARG A C 1
ATOM 621 O O . ARG A 1 81 ? 15.516 1.669 -7.995 1.00 96.19 81 ARG A O 1
ATOM 628 N N . SER A 1 82 ? 15.950 3.295 -9.481 1.00 97.19 82 SER A N 1
ATOM 629 C CA . SER A 1 82 ? 15.355 2.577 -10.612 1.00 97.19 82 SER A CA 1
ATOM 630 C C . SER A 1 82 ? 16.007 1.201 -10.835 1.00 97.19 82 SER A C 1
ATOM 632 O O . SER A 1 82 ? 17.242 1.086 -10.850 1.00 97.19 82 SER A O 1
ATOM 634 N N . PRO A 1 83 ? 15.205 0.134 -11.014 1.00 97.25 83 PRO A N 1
ATOM 635 C CA . PRO A 1 83 ? 15.738 -1.197 -11.254 1.00 97.25 83 PRO A CA 1
ATOM 636 C C . PRO A 1 83 ? 16.405 -1.276 -12.632 1.00 97.25 83 PRO A C 1
ATOM 638 O O . PRO A 1 83 ? 15.872 -0.809 -13.638 1.00 97.25 83 PRO A O 1
ATOM 641 N N . ARG A 1 84 ? 17.581 -1.912 -12.682 1.00 97.00 84 ARG A N 1
ATOM 642 C CA . ARG A 1 84 ? 18.321 -2.194 -13.931 1.00 97.00 84 ARG A CA 1
ATOM 643 C C . ARG A 1 84 ? 18.123 -3.623 -14.439 1.00 97.00 84 ARG A C 1
ATOM 645 O O . ARG A 1 84 ? 18.572 -3.955 -15.532 1.00 97.00 84 ARG A O 1
ATOM 652 N N . ARG A 1 85 ? 17.494 -4.476 -13.631 1.00 96.44 85 ARG A N 1
ATOM 653 C CA . ARG A 1 85 ? 17.179 -5.878 -13.924 1.00 96.44 85 ARG A CA 1
ATOM 654 C C . ARG A 1 85 ? 15.814 -6.202 -13.327 1.00 96.44 85 ARG A C 1
ATOM 656 O O . ARG A 1 85 ? 15.441 -5.610 -12.315 1.00 96.44 85 ARG A O 1
ATOM 663 N N . TRP A 1 86 ? 15.098 -7.141 -13.938 1.00 96.62 86 TRP A N 1
ATOM 664 C CA . TRP A 1 86 ? 13.883 -7.695 -13.345 1.00 96.62 86 TRP A CA 1
ATOM 665 C C . TRP A 1 86 ? 14.220 -8.402 -12.025 1.00 96.62 86 TRP A C 1
ATOM 667 O O . TRP A 1 86 ? 15.255 -9.077 -11.964 1.00 96.62 86 TRP A O 1
ATOM 677 N N . PRO A 1 87 ? 13.376 -8.293 -10.985 1.00 94.12 87 PRO A N 1
ATOM 678 C CA . PRO A 1 87 ? 13.500 -9.146 -9.809 1.00 94.12 87 PRO A CA 1
ATOM 679 C C . PRO A 1 87 ? 13.471 -10.620 -10.228 1.00 94.12 87 PRO A C 1
ATOM 681 O O . PRO A 1 87 ? 12.568 -11.032 -10.955 1.00 94.12 87 PRO A O 1
ATOM 684 N N . LYS A 1 88 ? 14.462 -11.408 -9.787 1.00 94.62 88 LYS A N 1
ATOM 685 C CA . LYS A 1 88 ? 14.641 -12.810 -10.210 1.00 94.62 88 LYS A CA 1
ATOM 686 C C . LYS A 1 88 ? 13.372 -13.638 -9.983 1.00 94.62 88 LYS A C 1
ATOM 688 O O . LYS A 1 88 ? 12.858 -14.215 -10.933 1.00 94.62 88 LYS A O 1
ATOM 693 N N . LYS A 1 89 ? 12.837 -13.589 -8.759 1.00 94.94 89 LYS A N 1
ATOM 694 C CA . LYS A 1 89 ? 11.619 -14.306 -8.362 1.00 94.94 89 LYS A CA 1
ATOM 695 C C . LYS A 1 89 ? 10.421 -13.948 -9.249 1.00 94.94 89 LYS A C 1
ATOM 697 O O . LYS A 1 89 ? 9.810 -14.833 -9.829 1.00 94.94 89 LYS A O 1
ATOM 702 N N . PHE A 1 90 ? 10.154 -12.653 -9.446 1.00 96.06 90 PHE A N 1
ATOM 703 C CA . PHE A 1 90 ? 9.052 -12.213 -10.310 1.00 96.06 90 PHE A CA 1
ATOM 704 C C . PHE A 1 90 ? 9.233 -12.666 -11.764 1.00 96.06 90 PHE A C 1
ATOM 706 O O . PHE A 1 90 ? 8.266 -13.030 -12.426 1.00 96.06 90 PHE A O 1
ATOM 713 N N . ARG A 1 91 ? 10.475 -12.668 -12.269 1.00 96.12 91 ARG A N 1
ATOM 714 C CA . ARG A 1 91 ? 10.766 -13.155 -13.619 1.00 96.12 91 ARG A CA 1
ATOM 715 C C . ARG A 1 91 ? 10.397 -14.628 -13.789 1.00 96.12 91 ARG A C 1
ATOM 717 O O . ARG A 1 91 ? 9.768 -14.973 -14.785 1.00 96.12 91 ARG A O 1
ATOM 724 N N . GLU A 1 92 ? 10.796 -15.460 -12.834 1.00 96.44 92 GLU A N 1
ATOM 725 C CA . GLU A 1 92 ? 10.535 -16.902 -12.831 1.00 96.44 92 GLU A CA 1
ATOM 726 C C . GLU A 1 92 ? 9.032 -17.194 -12.698 1.00 96.44 92 GLU A C 1
ATOM 728 O O . GLU A 1 92 ? 8.477 -17.930 -13.510 1.00 96.44 92 GLU A O 1
ATOM 733 N N . GLU A 1 93 ? 8.351 -16.540 -11.753 1.00 96.38 93 GLU A N 1
ATOM 734 C CA . GLU A 1 93 ? 6.900 -16.672 -11.547 1.00 96.38 93 GLU A CA 1
ATOM 735 C C . GLU A 1 93 ? 6.097 -16.234 -12.779 1.00 96.38 93 GLU A C 1
ATOM 737 O O . GLU A 1 93 ? 5.135 -16.893 -13.181 1.00 96.38 93 GLU A O 1
ATOM 742 N N . TYR A 1 94 ? 6.497 -15.133 -13.419 1.00 96.88 94 TYR A N 1
ATOM 743 C CA . TYR A 1 94 ? 5.851 -14.669 -14.641 1.00 96.88 94 TYR A CA 1
ATOM 744 C C . TYR A 1 94 ? 6.012 -15.686 -15.775 1.00 96.88 94 TYR A C 1
ATOM 746 O O . TYR A 1 94 ? 5.026 -15.989 -16.447 1.00 96.88 94 TYR A O 1
ATOM 754 N N . ALA A 1 95 ? 7.218 -16.231 -15.975 1.00 96.56 95 ALA A N 1
ATOM 755 C CA . ALA A 1 95 ? 7.477 -17.223 -17.016 1.00 96.56 95 ALA A CA 1
ATOM 756 C C . ALA A 1 95 ? 6.646 -18.495 -16.808 1.00 96.56 95 ALA A C 1
ATOM 758 O O . ALA A 1 95 ? 5.998 -18.957 -17.747 1.00 96.56 95 ALA A O 1
ATOM 759 N N . GLN A 1 96 ? 6.582 -18.997 -15.572 1.00 96.88 96 GLN A N 1
ATOM 760 C CA . GLN A 1 96 ? 5.759 -20.154 -15.210 1.00 96.88 96 GLN A CA 1
ATOM 761 C C . GLN A 1 96 ? 4.270 -19.907 -15.475 1.00 96.88 96 GLN A C 1
ATOM 763 O O . GLN A 1 96 ? 3.600 -20.731 -16.088 1.00 96.88 96 GLN A O 1
ATOM 768 N N . ARG A 1 97 ? 3.751 -18.750 -15.054 1.00 96.31 97 ARG A N 1
ATOM 769 C CA . ARG A 1 97 ? 2.323 -18.423 -15.170 1.00 96.31 97 ARG A CA 1
ATOM 770 C C . ARG A 1 97 ? 1.891 -18.072 -16.597 1.00 96.31 97 ARG A C 1
ATOM 772 O O . ARG A 1 97 ? 0.734 -18.275 -16.945 1.00 96.31 97 ARG A O 1
ATOM 779 N N . LYS A 1 98 ? 2.773 -17.474 -17.404 1.00 95.31 98 LYS A N 1
ATOM 780 C CA . LYS A 1 98 ? 2.435 -16.937 -18.738 1.00 95.31 98 LYS A CA 1
ATOM 781 C C . LYS A 1 98 ? 2.981 -17.767 -19.899 1.00 95.31 98 LYS A C 1
ATOM 783 O O . LYS A 1 98 ? 2.658 -17.455 -21.042 1.00 95.31 98 LYS A O 1
ATOM 788 N N . GLY A 1 99 ? 3.837 -18.756 -19.636 1.00 95.56 99 GLY A N 1
ATOM 789 C CA . GLY A 1 99 ? 4.485 -19.572 -20.668 1.00 95.56 99 GLY A CA 1
ATOM 790 C C . GLY A 1 99 ? 5.454 -18.795 -21.570 1.00 95.56 99 GLY A C 1
ATOM 791 O O . GLY A 1 99 ? 5.780 -19.255 -22.659 1.00 95.56 99 GLY A O 1
ATOM 792 N N . ARG A 1 100 ? 5.884 -17.595 -21.156 1.00 94.81 100 ARG A N 1
ATOM 793 C CA . ARG A 1 100 ? 6.788 -16.714 -21.914 1.00 94.81 100 ARG A CA 1
ATOM 794 C C . ARG A 1 100 ? 7.612 -15.836 -20.983 1.00 94.81 100 ARG A C 1
ATOM 796 O O . ARG A 1 100 ? 7.134 -15.404 -19.935 1.00 94.81 100 ARG A O 1
ATOM 803 N N . GLU A 1 101 ? 8.831 -15.513 -21.388 1.00 95.12 101 GLU A N 1
ATOM 804 C CA . GLU A 1 101 ? 9.744 -14.685 -20.606 1.00 95.12 101 GLU A CA 1
ATOM 805 C C . GLU A 1 101 ? 9.312 -13.213 -20.599 1.00 95.12 101 GLU A C 1
ATOM 807 O O . GLU A 1 101 ? 8.939 -12.653 -21.631 1.00 95.12 101 GLU A O 1
ATOM 812 N N . LEU A 1 102 ? 9.484 -12.523 -19.465 1.00 94.00 102 LEU A N 1
ATOM 813 C CA . LEU A 1 102 ? 9.238 -11.073 -19.360 1.00 94.00 102 LEU A CA 1
ATOM 814 C C . LEU A 1 102 ? 9.968 -10.267 -20.437 1.00 94.00 102 LEU A C 1
ATOM 816 O O . LEU A 1 102 ? 9.390 -9.349 -21.003 1.00 94.00 102 LEU A O 1
ATOM 820 N N . ASN A 1 103 ? 11.216 -10.627 -20.751 1.00 94.19 103 ASN A N 1
ATOM 821 C CA . ASN A 1 103 ? 12.022 -9.926 -21.754 1.00 94.19 103 ASN A CA 1
ATOM 822 C C . ASN A 1 103 ? 11.519 -10.109 -23.195 1.00 94.19 103 ASN A C 1
ATOM 824 O O . ASN A 1 103 ? 11.894 -9.316 -24.055 1.00 94.19 103 ASN A O 1
ATOM 828 N N . GLN A 1 104 ? 10.701 -11.133 -23.466 1.00 94.56 104 GLN A N 1
ATOM 829 C CA . GLN A 1 104 ? 10.062 -11.314 -24.775 1.00 94.56 104 GLN A CA 1
ATOM 830 C C . GLN A 1 104 ? 8.873 -10.364 -24.954 1.00 94.56 104 GLN A C 1
ATOM 832 O O . GLN A 1 104 ? 8.537 -10.015 -26.080 1.00 94.56 104 GLN A O 1
ATOM 837 N N . VAL A 1 105 ? 8.250 -9.937 -23.852 1.00 96.50 105 VAL A N 1
ATOM 838 C CA . VAL A 1 105 ? 7.028 -9.119 -23.860 1.00 96.50 105 VAL A CA 1
ATOM 839 C C . VAL A 1 105 ? 7.340 -7.650 -23.577 1.00 96.50 105 VAL A C 1
ATOM 841 O O . VAL A 1 105 ? 6.847 -6.758 -24.260 1.00 96.50 105 VAL A O 1
ATOM 844 N N . TYR A 1 106 ? 8.202 -7.385 -22.595 1.00 97.38 106 TYR A N 1
ATOM 845 C CA . TYR A 1 106 ? 8.474 -6.051 -22.078 1.00 97.38 106 TYR A CA 1
ATOM 846 C C . TYR A 1 106 ? 9.972 -5.756 -22.032 1.00 97.38 106 TYR A C 1
ATOM 848 O O . TYR A 1 106 ? 10.791 -6.542 -21.552 1.00 97.38 106 TYR A O 1
ATOM 856 N N . LYS A 1 107 ? 10.340 -4.535 -22.429 1.00 97.38 107 LYS A N 1
ATOM 857 C CA . LYS A 1 107 ? 11.669 -3.979 -22.153 1.00 97.38 107 LYS A CA 1
ATOM 858 C C . LYS A 1 107 ? 11.614 -3.232 -20.823 1.00 97.38 107 LYS A C 1
ATOM 860 O O . LYS A 1 107 ? 10.955 -2.198 -20.747 1.00 97.38 107 LYS A O 1
ATOM 865 N N . LEU A 1 108 ? 12.355 -3.688 -19.806 1.00 97.62 108 LEU A N 1
ATOM 866 C CA . LEU A 1 108 ? 12.371 -3.058 -18.471 1.00 97.62 108 LEU A CA 1
ATOM 867 C C . LEU A 1 108 ? 12.581 -1.542 -18.539 1.00 97.62 108 LEU A C 1
ATOM 869 O O . LEU A 1 108 ? 11.873 -0.788 -17.880 1.00 97.62 108 LEU A O 1
ATOM 873 N N . LYS A 1 109 ? 13.522 -1.088 -19.376 1.00 97.50 109 LYS A N 1
ATOM 874 C CA . LYS A 1 109 ? 13.812 0.340 -19.555 1.00 97.50 109 LYS A CA 1
ATOM 875 C C . LYS A 1 109 ? 12.586 1.150 -19.998 1.00 97.50 109 LYS A C 1
ATOM 877 O O . LYS A 1 109 ? 12.443 2.287 -19.563 1.00 97.50 109 LYS A O 1
ATOM 882 N N . ASN A 1 110 ? 11.709 0.564 -20.817 1.00 98.00 110 ASN A N 1
ATOM 883 C CA . ASN A 1 110 ? 10.501 1.220 -21.311 1.00 98.00 110 ASN A CA 1
ATOM 884 C C . ASN A 1 110 ? 9.456 1.299 -20.194 1.00 98.00 110 ASN A C 1
ATOM 886 O O . ASN A 1 110 ? 8.906 2.368 -19.971 1.00 98.00 110 ASN A O 1
ATOM 890 N N . VAL A 1 111 ? 9.259 0.214 -19.434 1.00 98.25 111 VAL A N 1
ATOM 891 C CA . VAL A 1 111 ? 8.341 0.200 -18.280 1.00 98.25 111 VAL A CA 1
ATOM 892 C C . VAL A 1 111 ? 8.795 1.198 -17.211 1.00 98.25 111 VAL A C 1
ATOM 894 O O . VAL A 1 111 ? 8.005 2.002 -16.731 1.00 98.25 111 VAL A O 1
ATOM 897 N N . VAL A 1 112 ? 10.091 1.216 -16.889 1.00 98.12 112 VAL A N 1
ATOM 898 C CA . VAL A 1 112 ? 10.698 2.178 -15.954 1.00 98.12 112 VAL A CA 1
ATOM 899 C C . VAL A 1 112 ? 10.554 3.620 -16.447 1.00 98.12 112 VAL A C 1
ATOM 901 O O . VAL A 1 112 ? 10.377 4.524 -15.633 1.00 98.12 112 VAL A O 1
ATOM 904 N N . ALA A 1 113 ? 10.669 3.869 -17.753 1.00 98.00 113 ALA A N 1
ATOM 905 C CA . ALA A 1 113 ? 10.463 5.198 -18.322 1.00 98.00 113 ALA A CA 1
ATOM 906 C C . ALA A 1 113 ? 8.989 5.618 -18.240 1.00 98.00 113 ALA A C 1
ATOM 908 O O . ALA A 1 113 ? 8.711 6.672 -17.683 1.00 98.00 113 ALA A O 1
ATOM 909 N N . ALA A 1 114 ? 8.060 4.773 -18.695 1.00 98.25 114 ALA A N 1
ATOM 910 C CA . ALA A 1 114 ? 6.622 5.038 -18.656 1.00 98.25 114 ALA A CA 1
ATOM 911 C C . ALA A 1 114 ? 6.123 5.287 -17.225 1.00 98.25 114 ALA A C 1
ATOM 913 O O . ALA A 1 114 ? 5.452 6.284 -16.962 1.00 98.25 114 ALA A O 1
ATOM 914 N N . LEU A 1 115 ? 6.540 4.442 -16.277 1.00 98.00 115 LEU A N 1
ATOM 915 C CA . LEU A 1 115 ? 6.175 4.586 -14.873 1.00 98.00 115 LEU A CA 1
ATOM 916 C C . LEU A 1 115 ? 6.701 5.898 -14.269 1.00 98.00 115 LEU A C 1
ATOM 918 O O . LEU A 1 115 ? 5.996 6.562 -13.518 1.00 98.00 115 LEU A O 1
ATOM 922 N N . ARG A 1 116 ? 7.925 6.305 -14.625 1.00 97.50 116 ARG A N 1
ATOM 923 C CA . ARG A 1 116 ? 8.527 7.574 -14.183 1.00 97.50 116 ARG A CA 1
ATOM 924 C C . ARG A 1 116 ? 7.858 8.793 -14.808 1.00 97.50 116 ARG A C 1
ATOM 926 O O . ARG A 1 116 ? 7.752 9.818 -14.143 1.00 97.50 116 ARG A O 1
ATOM 933 N N . THR A 1 117 ? 7.446 8.692 -16.070 1.00 97.50 117 THR A N 1
ATOM 934 C CA . THR A 1 117 ? 6.697 9.747 -16.759 1.00 97.50 117 THR A CA 1
ATOM 935 C C . THR A 1 117 ? 5.345 9.955 -16.088 1.00 97.50 117 THR A C 1
ATOM 937 O O . THR A 1 117 ? 4.998 11.094 -15.792 1.00 97.50 117 THR A O 1
ATOM 940 N N . ARG A 1 118 ? 4.625 8.867 -15.781 1.00 97.50 118 ARG A N 1
ATOM 941 C CA . ARG A 1 118 ? 3.353 8.926 -15.045 1.00 97.50 118 ARG A CA 1
ATOM 942 C C . ARG A 1 118 ? 3.544 9.455 -13.623 1.00 97.50 118 ARG A C 1
ATOM 944 O O . ARG A 1 118 ? 2.790 10.319 -13.194 1.00 97.50 118 ARG A O 1
ATOM 951 N N . HIS A 1 119 ? 4.582 8.987 -12.924 1.00 97.81 119 HIS A N 1
ATOM 952 C CA . HIS A 1 119 ? 4.846 9.326 -11.522 1.00 97.81 119 HIS A CA 1
ATOM 953 C C . HIS A 1 119 ? 6.244 9.925 -11.317 1.00 97.81 119 HIS A C 1
ATOM 955 O O . HIS A 1 119 ? 7.166 9.237 -10.859 1.00 97.81 119 HIS A O 1
ATOM 961 N N . PRO A 1 120 ? 6.428 11.237 -11.562 1.00 96.94 120 PRO A N 1
ATOM 962 C CA . PRO A 1 120 ? 7.704 11.913 -11.321 1.00 96.94 120 PRO A CA 1
ATOM 963 C C . PRO A 1 120 ? 8.187 11.844 -9.862 1.00 96.94 120 PRO A C 1
ATOM 965 O O . PRO A 1 120 ? 9.381 12.032 -9.607 1.00 96.94 120 PRO A O 1
ATOM 968 N N . ALA A 1 121 ? 7.286 11.557 -8.911 1.00 97.31 121 ALA A N 1
ATOM 969 C CA . ALA A 1 121 ? 7.591 11.327 -7.497 1.00 97.31 121 ALA A CA 1
ATOM 970 C C . ALA A 1 121 ? 8.638 10.216 -7.284 1.00 97.31 121 ALA A C 1
ATOM 972 O O . ALA A 1 121 ? 9.449 10.296 -6.362 1.00 97.31 121 ALA A O 1
ATOM 973 N N . LEU A 1 122 ? 8.712 9.235 -8.192 1.00 97.44 122 LEU A N 1
ATOM 974 C CA . LEU A 1 122 ? 9.696 8.147 -8.152 1.00 97.44 122 LEU A CA 1
ATOM 975 C C . LEU A 1 122 ? 11.149 8.627 -8.205 1.00 97.44 122 LEU A C 1
ATOM 977 O O . LEU A 1 122 ? 12.041 7.953 -7.695 1.00 97.44 122 LEU A O 1
ATOM 981 N N . ASN A 1 123 ? 11.402 9.810 -8.771 1.00 96.12 123 ASN A N 1
ATOM 982 C CA . ASN A 1 123 ? 12.743 10.399 -8.810 1.00 96.12 123 ASN A CA 1
ATOM 983 C C . ASN A 1 123 ? 13.243 10.844 -7.428 1.00 96.12 123 ASN A C 1
ATOM 985 O O . ASN A 1 123 ? 14.427 11.133 -7.272 1.00 96.12 123 ASN A O 1
ATOM 989 N N . LYS A 1 124 ? 12.352 10.932 -6.433 1.00 97.56 124 LYS A N 1
ATOM 990 C CA . LYS A 1 124 ? 12.711 11.247 -5.047 1.00 97.56 124 LYS A CA 1
ATOM 991 C C . LYS A 1 124 ? 13.064 10.006 -4.234 1.00 97.56 124 LYS A C 1
ATOM 993 O O . LYS A 1 124 ? 13.621 10.159 -3.151 1.00 97.56 124 LYS A O 1
ATOM 998 N N . ILE A 1 125 ? 12.782 8.804 -4.746 1.00 97.44 125 ILE A N 1
ATOM 999 C CA . ILE A 1 125 ? 13.143 7.565 -4.059 1.00 97.44 125 ILE A CA 1
ATOM 1000 C C . ILE A 1 125 ? 14.665 7.460 -3.962 1.00 97.44 125 ILE A C 1
ATOM 1002 O O . ILE A 1 125 ? 15.368 7.530 -4.973 1.00 97.44 125 ILE A O 1
ATOM 1006 N N . LYS A 1 126 ? 15.158 7.269 -2.737 1.00 96.81 126 LYS A N 1
ATOM 1007 C CA . LYS A 1 126 ? 16.582 7.133 -2.428 1.00 96.81 126 LYS A CA 1
ATOM 1008 C C . LYS A 1 126 ? 16.771 6.227 -1.217 1.00 96.81 126 LYS A C 1
ATOM 1010 O O . LYS A 1 126 ? 16.140 6.447 -0.185 1.00 96.81 126 LYS A O 1
ATOM 1015 N N . SER A 1 127 ? 17.674 5.253 -1.341 1.00 94.94 127 SER A N 1
ATOM 1016 C CA . SER A 1 127 ? 18.038 4.334 -0.252 1.00 94.94 127 SER A CA 1
ATOM 1017 C C . SER A 1 127 ? 18.446 5.101 1.009 1.00 94.94 127 SER A C 1
ATOM 1019 O O . SER A 1 127 ? 19.224 6.053 0.924 1.00 94.94 127 SER A O 1
ATOM 1021 N N . GLY A 1 128 ? 17.929 4.679 2.163 1.00 90.62 128 GLY A N 1
ATOM 1022 C CA . GLY A 1 128 ? 18.189 5.289 3.468 1.00 90.62 128 GLY A CA 1
ATOM 1023 C C . GLY A 1 128 ? 17.501 6.639 3.700 1.00 90.62 128 GLY A C 1
ATOM 1024 O O . GLY A 1 128 ? 17.792 7.294 4.694 1.00 90.62 128 GLY A O 1
ATOM 1025 N N . SER A 1 129 ? 16.626 7.090 2.795 1.00 93.50 129 SER A N 1
ATOM 1026 C CA . SER A 1 129 ? 15.915 8.369 2.930 1.00 93.50 129 SER A CA 1
ATOM 1027 C C . SER A 1 129 ? 14.430 8.238 2.602 1.00 93.50 129 SER A C 1
ATOM 1029 O O . SER A 1 129 ? 13.593 8.370 3.489 1.00 93.50 129 SER A O 1
ATOM 1031 N N . LEU A 1 130 ? 14.100 7.938 1.347 1.00 95.69 130 LEU A N 1
ATOM 1032 C CA . LEU A 1 130 ? 12.733 7.714 0.882 1.00 95.69 130 LEU A CA 1
ATOM 1033 C C . LEU A 1 130 ? 12.717 6.405 0.100 1.00 95.69 130 LEU A C 1
ATOM 1035 O O . LEU A 1 130 ? 12.691 6.394 -1.126 1.00 95.69 130 LEU A O 1
ATOM 1039 N N . ASP A 1 131 ? 12.837 5.298 0.820 1.00 94.88 131 ASP A N 1
ATOM 1040 C CA . ASP A 1 131 ? 12.784 3.941 0.283 1.00 94.88 131 ASP A CA 1
ATOM 1041 C C . ASP A 1 131 ? 11.608 3.165 0.893 1.00 94.88 131 ASP A C 1
ATOM 1043 O O . ASP A 1 131 ? 10.750 3.738 1.569 1.00 94.88 131 ASP A O 1
ATOM 1047 N N . TRP A 1 132 ? 11.552 1.858 0.634 1.00 95.44 132 TRP A N 1
ATOM 1048 C CA . TRP A 1 132 ? 10.503 0.980 1.154 1.00 95.44 132 TRP A CA 1
ATOM 1049 C C . TRP A 1 132 ? 10.283 1.127 2.665 1.00 95.44 132 TRP A C 1
ATOM 1051 O O . TRP A 1 132 ? 9.140 1.083 3.105 1.00 95.44 132 TRP A O 1
ATOM 1061 N N . SER A 1 133 ? 11.347 1.326 3.448 1.00 95.81 133 SER A N 1
ATOM 1062 C CA . SER A 1 133 ? 11.262 1.350 4.907 1.00 95.81 133 SER A CA 1
ATOM 1063 C C . SER A 1 133 ? 10.606 2.631 5.406 1.00 95.81 133 SER A C 1
ATOM 1065 O O . SER A 1 133 ? 9.789 2.581 6.323 1.00 95.81 133 SER A O 1
ATOM 1067 N N . LYS A 1 134 ? 10.897 3.764 4.752 1.00 96.81 134 LYS A N 1
ATOM 1068 C CA . LYS A 1 134 ? 10.265 5.047 5.062 1.00 96.81 134 LYS A CA 1
ATOM 1069 C C . LYS A 1 134 ? 8.793 5.052 4.665 1.00 96.81 134 LYS A C 1
ATOM 1071 O O . LYS A 1 134 ? 7.971 5.512 5.448 1.00 96.81 134 LYS A O 1
ATOM 1076 N N . LEU A 1 135 ? 8.462 4.531 3.479 1.00 97.06 135 LEU A N 1
ATOM 1077 C CA . LEU A 1 135 ? 7.067 4.424 3.033 1.00 97.06 135 LEU A CA 1
ATOM 1078 C C . LEU A 1 135 ? 6.249 3.550 3.991 1.00 97.06 135 LEU A C 1
ATOM 1080 O O . LEU A 1 135 ? 5.168 3.948 4.407 1.00 97.06 135 LEU A O 1
ATOM 1084 N N . GLN A 1 136 ? 6.810 2.408 4.387 1.00 96.25 136 GLN A N 1
ATOM 1085 C CA . GLN A 1 136 ? 6.184 1.486 5.328 1.00 96.25 136 GLN A CA 1
ATOM 1086 C C . GLN A 1 136 ? 6.005 2.106 6.722 1.00 96.25 136 GLN A C 1
ATOM 1088 O O . GLN A 1 136 ? 4.966 1.912 7.345 1.00 96.25 136 GLN A O 1
ATOM 1093 N N . PHE A 1 137 ? 6.997 2.865 7.198 1.00 96.94 137 PHE A N 1
ATOM 1094 C CA . PHE A 1 137 ? 6.915 3.563 8.481 1.00 96.94 137 PHE A CA 1
ATOM 1095 C C . PHE A 1 137 ? 5.784 4.596 8.478 1.00 96.94 137 PHE A C 1
ATOM 1097 O O . PHE A 1 137 ? 4.931 4.586 9.359 1.00 96.94 137 PHE A O 1
ATOM 1104 N N . GLU A 1 138 ? 5.738 5.452 7.460 1.00 97.31 138 GLU A N 1
ATOM 1105 C CA . GLU A 1 138 ? 4.712 6.493 7.348 1.00 97.31 138 GLU A CA 1
ATOM 1106 C C . GLU A 1 138 ? 3.302 5.910 7.198 1.00 97.31 138 GLU A C 1
ATOM 1108 O O . GLU A 1 138 ? 2.359 6.428 7.788 1.00 97.31 138 GLU A O 1
ATOM 1113 N N . GLU A 1 139 ? 3.163 4.805 6.463 1.00 96.50 139 GLU A N 1
ATOM 1114 C CA . GLU A 1 139 ? 1.930 4.014 6.422 1.00 96.50 139 GLU A CA 1
ATOM 1115 C C . GLU A 1 139 ? 1.554 3.500 7.819 1.00 96.50 139 GLU A C 1
ATOM 1117 O O . GLU A 1 139 ? 0.436 3.728 8.274 1.00 96.50 139 GLU A O 1
ATOM 1122 N N . SER A 1 140 ? 2.484 2.854 8.531 1.00 95.94 140 SER A N 1
ATOM 1123 C CA . SER A 1 140 ? 2.197 2.277 9.850 1.00 95.94 140 SER A CA 1
ATOM 1124 C C . SER A 1 140 ? 1.766 3.315 10.885 1.00 95.94 140 SER A C 1
ATOM 1126 O O . SER A 1 140 ? 0.908 3.019 11.711 1.00 95.94 140 SER A O 1
ATOM 1128 N N . GLU A 1 141 ? 2.290 4.537 10.801 1.00 96.75 141 GLU A N 1
ATOM 1129 C CA . GLU A 1 141 ? 1.895 5.642 11.674 1.00 96.75 141 GLU A CA 1
ATOM 1130 C C . GLU A 1 141 ? 0.435 6.062 11.442 1.00 96.75 141 GLU A C 1
ATOM 1132 O O . GLU A 1 141 ? -0.276 6.335 12.408 1.00 96.75 141 GLU A O 1
ATOM 1137 N N . CYS A 1 142 ? -0.043 6.060 10.188 1.00 96.44 142 CYS A N 1
ATOM 1138 C CA . CYS A 1 142 ? -1.466 6.269 9.893 1.00 96.44 142 CYS A CA 1
ATOM 1139 C C . CYS A 1 142 ? -2.331 5.143 10.463 1.00 96.44 142 CYS A C 1
ATOM 1141 O O . CYS A 1 142 ? -3.364 5.403 11.072 1.00 96.44 142 CYS A O 1
ATOM 1143 N N . PHE A 1 143 ? -1.925 3.886 10.276 1.00 96.62 143 PHE A N 1
ATOM 1144 C CA . PHE A 1 143 ? -2.688 2.754 10.804 1.00 96.62 143 PHE A CA 1
ATOM 1145 C C . PHE A 1 143 ? -2.745 2.776 12.335 1.00 96.62 143 PHE A C 1
ATOM 1147 O O . PHE A 1 143 ? -3.811 2.562 12.908 1.00 96.62 143 PHE A O 1
ATOM 1154 N N . LEU A 1 144 ? -1.640 3.118 13.001 1.00 96.38 144 LEU A N 1
ATOM 1155 C CA . LEU A 1 144 ? -1.607 3.282 14.451 1.00 96.38 144 LEU A CA 1
ATOM 1156 C C . LEU A 1 144 ? -2.528 4.418 14.916 1.00 96.38 144 LEU A C 1
ATOM 1158 O O . LEU A 1 144 ? -3.282 4.222 15.868 1.00 96.38 144 LEU A O 1
ATOM 1162 N N . SER A 1 145 ? -2.515 5.581 14.252 1.00 97.25 145 SER A N 1
ATOM 1163 C CA . SER A 1 145 ? -3.402 6.688 14.634 1.00 97.25 145 SER A CA 1
ATOM 1164 C C . SER A 1 145 ? -4.876 6.329 14.462 1.00 97.25 145 SER A C 1
ATOM 1166 O O . SER A 1 145 ? -5.675 6.626 15.344 1.00 97.25 145 SER A O 1
ATOM 1168 N N . VAL A 1 146 ? -5.226 5.639 13.372 1.00 98.00 146 VAL A N 1
ATOM 1169 C CA . VAL A 1 146 ? -6.593 5.158 13.111 1.00 98.00 146 VAL A CA 1
ATOM 1170 C C . VAL A 1 146 ? -7.033 4.169 14.187 1.00 98.00 146 VAL A C 1
ATOM 1172 O O . VAL A 1 146 ? -8.116 4.310 14.740 1.00 98.00 146 VAL A O 1
ATOM 1175 N N . MET A 1 147 ? -6.190 3.192 14.530 1.00 97.81 147 MET A N 1
ATOM 1176 C CA . MET A 1 147 ? -6.514 2.213 15.572 1.00 97.81 147 MET A CA 1
ATOM 1177 C C . MET A 1 147 ? -6.719 2.867 16.943 1.00 97.81 147 MET A C 1
ATOM 1179 O O . MET A 1 147 ? -7.627 2.479 17.675 1.00 97.81 147 MET A O 1
ATOM 1183 N N . LEU A 1 148 ? -5.896 3.860 17.294 1.00 97.69 148 LEU A N 1
ATOM 1184 C CA . LEU A 1 148 ? -6.063 4.614 18.537 1.00 97.69 148 LEU A CA 1
ATOM 1185 C C . LEU A 1 148 ? -7.356 5.437 18.539 1.00 97.69 148 LEU A C 1
ATOM 1187 O O . LEU A 1 148 ? -8.002 5.528 19.578 1.00 97.69 148 LEU A O 1
ATOM 1191 N N . ASP A 1 149 ? -7.733 6.022 17.402 1.00 98.25 149 ASP A N 1
ATOM 1192 C CA . ASP A 1 149 ? -8.968 6.797 17.260 1.00 98.25 149 ASP A CA 1
ATOM 1193 C C . ASP A 1 149 ? -10.211 5.903 17.402 1.00 98.25 149 ASP A C 1
ATOM 1195 O O . ASP A 1 149 ? -11.069 6.156 18.249 1.00 98.25 149 ASP A O 1
ATOM 1199 N N . LEU A 1 150 ? -10.240 4.780 16.674 1.00 98.25 150 LEU A N 1
ATOM 1200 C CA . LEU A 1 150 ? -11.275 3.744 16.786 1.00 98.25 150 LEU A CA 1
ATOM 1201 C C . LEU A 1 150 ? -11.458 3.271 18.232 1.00 98.25 150 LEU A C 1
ATOM 1203 O O . LEU A 1 150 ? -12.581 3.213 18.729 1.00 98.25 150 LEU A O 1
ATOM 1207 N N . GLN A 1 151 ? -10.353 2.983 18.924 1.00 97.19 151 GLN A N 1
ATOM 1208 C CA . GLN A 1 151 ? -10.385 2.481 20.294 1.00 97.19 151 GLN A CA 1
ATOM 1209 C C . GLN A 1 151 ? -10.852 3.536 21.303 1.00 97.19 151 GLN A C 1
ATOM 1211 O O . GLN A 1 151 ? -11.625 3.209 22.199 1.00 97.19 151 GLN A O 1
ATOM 1216 N N . ARG A 1 152 ? -10.372 4.780 21.199 1.00 97.75 152 ARG A N 1
ATOM 1217 C CA . ARG A 1 152 ? -10.618 5.822 22.213 1.00 97.75 152 ARG A CA 1
ATOM 1218 C C . ARG A 1 152 ? -11.961 6.515 22.058 1.00 97.75 152 ARG A C 1
ATOM 1220 O O . ARG A 1 152 ? -12.548 6.891 23.066 1.00 97.75 152 ARG A O 1
ATOM 1227 N N . ASN A 1 153 ? -12.408 6.712 20.820 1.00 98.06 153 ASN A N 1
ATOM 1228 C CA . ASN A 1 153 ? -13.554 7.569 20.525 1.00 98.06 153 ASN A CA 1
ATOM 1229 C C . ASN A 1 153 ? -14.799 6.792 20.088 1.00 98.06 153 ASN A C 1
ATOM 1231 O O . ASN A 1 153 ? -15.898 7.334 20.166 1.00 98.06 153 ASN A O 1
ATOM 1235 N N . PHE A 1 154 ? -14.642 5.540 19.648 1.00 97.38 154 PHE A N 1
ATOM 1236 C CA . PHE A 1 154 ? -15.743 4.752 19.084 1.00 97.38 154 PHE A CA 1
ATOM 1237 C C . PHE A 1 154 ? -15.881 3.352 19.688 1.00 97.38 154 PHE A C 1
ATOM 1239 O O . PHE A 1 154 ? -16.824 2.644 19.350 1.00 97.38 154 PHE A O 1
ATOM 1246 N N . GLU A 1 155 ? -14.952 2.946 20.561 1.00 96.81 155 GLU A N 1
ATOM 1247 C CA . GLU A 1 155 ? -14.907 1.604 21.159 1.00 96.81 155 GLU A CA 1
ATOM 1248 C C . GLU A 1 155 ? -14.904 0.476 20.104 1.00 96.81 155 GLU A C 1
ATOM 1250 O O . GLU A 1 155 ? -15.373 -0.637 20.349 1.00 96.81 155 GLU A O 1
ATOM 1255 N N . VAL A 1 156 ? -14.346 0.755 18.918 1.00 97.88 156 VAL A N 1
ATOM 1256 C CA . VAL A 1 156 ? -14.285 -0.196 17.803 1.00 97.88 156 VAL A CA 1
ATOM 1257 C C . VAL A 1 156 ? -12.975 -0.988 17.870 1.00 97.88 156 VAL A C 1
ATOM 1259 O O . VAL A 1 156 ? -11.892 -0.406 17.744 1.00 97.88 156 VAL A O 1
ATOM 1262 N N . PRO A 1 157 ? -13.028 -2.320 18.042 1.00 95.62 157 PRO A N 1
ATOM 1263 C CA . PRO A 1 15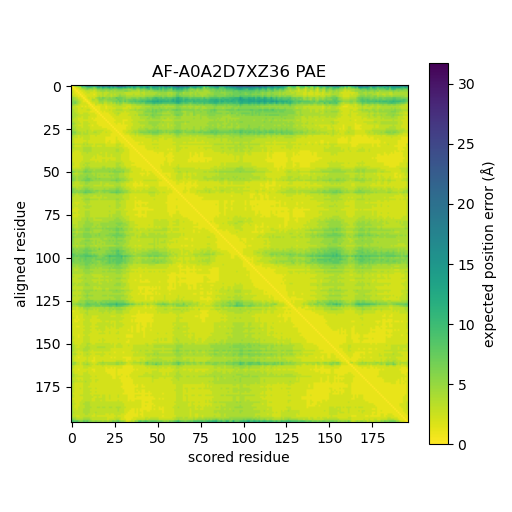7 ? -11.849 -3.171 17.944 1.00 95.62 157 PRO A CA 1
ATOM 1264 C C . PRO A 1 157 ? -11.371 -3.276 16.491 1.00 95.62 157 PRO A C 1
ATOM 1266 O O . PRO A 1 157 ? -12.172 -3.430 15.570 1.00 95.62 157 PRO A O 1
ATOM 1269 N N . ALA A 1 158 ? -10.053 -3.253 16.289 1.00 96.19 158 ALA A N 1
ATOM 1270 C CA . ALA A 1 158 ? -9.445 -3.376 14.969 1.00 96.19 158 ALA A CA 1
ATOM 1271 C C . ALA A 1 158 ? -8.194 -4.261 15.010 1.00 96.19 158 ALA A C 1
ATOM 1273 O O . ALA A 1 158 ? -7.339 -4.100 15.884 1.00 96.19 158 ALA A O 1
ATOM 1274 N N . LEU A 1 159 ? -8.066 -5.176 14.045 1.00 96.00 159 LEU A N 1
ATOM 1275 C CA . LEU A 1 159 ? -6.895 -6.040 13.897 1.00 96.00 159 LEU A CA 1
ATOM 1276 C C . LEU A 1 159 ? -6.065 -5.592 12.682 1.00 96.00 159 LEU A C 1
ATOM 1278 O O . LEU A 1 159 ? -6.544 -5.681 11.551 1.00 96.00 159 LEU A O 1
ATOM 1282 N N . PRO A 1 160 ? -4.815 -5.134 12.866 1.00 95.19 160 PRO A N 1
ATOM 1283 C CA . PRO A 1 160 ? -3.969 -4.712 11.758 1.00 95.19 160 PRO A CA 1
ATOM 1284 C C . PRO A 1 160 ? -3.443 -5.910 10.972 1.00 95.19 160 PRO A C 1
ATOM 1286 O O . PRO A 1 160 ? -2.962 -6.891 11.550 1.00 95.19 160 PRO A O 1
ATOM 1289 N N . VAL A 1 161 ? -3.461 -5.790 9.647 1.00 94.38 161 VAL A N 1
ATOM 1290 C CA . VAL A 1 161 ? -2.859 -6.717 8.684 1.00 94.38 161 VAL A CA 1
ATOM 1291 C C . VAL A 1 161 ? -2.030 -5.898 7.702 1.00 94.38 161 VAL A C 1
ATOM 1293 O O . VAL A 1 161 ? -2.446 -5.592 6.595 1.00 94.38 161 VAL A O 1
ATOM 1296 N N . PHE A 1 162 ? -0.824 -5.522 8.121 1.00 89.12 162 PHE A N 1
ATOM 1297 C CA . PHE A 1 162 ? 0.076 -4.675 7.336 1.00 89.12 162 PHE A CA 1
ATOM 1298 C C . PHE A 1 162 ? -0.555 -3.343 6.880 1.00 89.12 162 PHE A C 1
ATOM 1300 O O . PHE A 1 162 ? -0.538 -2.393 7.654 1.00 89.12 162 PHE A O 1
ATOM 1307 N N . ASP A 1 163 ? -1.041 -3.276 5.638 1.00 86.62 163 ASP A N 1
ATOM 1308 C CA . ASP A 1 163 ? -1.695 -2.145 4.971 1.00 86.62 163 ASP A CA 1
ATOM 1309 C C . ASP A 1 163 ? -3.232 -2.285 4.908 1.00 86.62 163 ASP A C 1
ATOM 1311 O O . ASP A 1 163 ? -3.897 -1.600 4.120 1.00 86.62 163 ASP A O 1
ATOM 1315 N N . SER A 1 164 ? -3.806 -3.146 5.754 1.00 95.56 164 SER A N 1
ATOM 1316 C CA . SER A 1 164 ? -5.248 -3.269 5.966 1.00 95.56 164 SER A CA 1
ATOM 1317 C C . SER A 1 164 ? -5.637 -3.423 7.446 1.00 95.56 164 SER A C 1
ATOM 1319 O O . SER A 1 164 ? -4.798 -3.688 8.313 1.00 95.56 164 SER A O 1
ATOM 1321 N N . LEU A 1 165 ? -6.922 -3.205 7.746 1.00 97.25 165 LEU A N 1
ATOM 1322 C CA . LEU A 1 165 ? -7.535 -3.387 9.067 1.00 97.25 165 LEU A CA 1
ATOM 1323 C C . LEU A 1 165 ? -8.739 -4.312 8.960 1.00 97.25 165 LEU A C 1
ATOM 1325 O O . LEU A 1 165 ? -9.618 -4.079 8.137 1.00 97.25 165 LEU A O 1
ATOM 1329 N N . ILE A 1 166 ? -8.805 -5.307 9.836 1.00 98.00 166 ILE A N 1
ATOM 1330 C CA . ILE A 1 166 ? -10.012 -6.103 10.045 1.00 98.00 166 ILE A CA 1
ATOM 1331 C C . ILE A 1 166 ? -10.825 -5.441 11.155 1.00 98.00 166 ILE A C 1
ATOM 1333 O O . ILE A 1 166 ? -10.300 -5.215 12.249 1.00 98.00 166 ILE A O 1
ATOM 1337 N N . VAL A 1 167 ? -12.087 -5.131 10.871 1.00 98.31 167 VAL A N 1
ATOM 1338 C CA . VAL A 1 167 ? -13.033 -4.488 11.800 1.00 98.31 167 VAL A CA 1
ATOM 1339 C C . VAL A 1 167 ? -14.407 -5.157 11.711 1.00 98.31 167 VAL A C 1
ATOM 1341 O O . VAL A 1 167 ? -14.690 -5.790 10.691 1.00 98.31 167 VAL A O 1
ATOM 1344 N N . PRO A 1 168 ? -15.278 -5.032 12.730 1.00 98.25 168 PRO A N 1
ATOM 1345 C CA . PRO A 1 168 ? -16.664 -5.479 12.613 1.00 98.25 168 PRO A CA 1
ATOM 1346 C C . PRO A 1 168 ? -17.349 -4.853 11.390 1.00 98.25 168 PRO A C 1
ATOM 1348 O O . PRO A 1 168 ? -17.183 -3.660 11.127 1.00 98.25 168 PRO A O 1
ATOM 1351 N N . GLU A 1 169 ? -18.143 -5.632 10.652 1.00 98.00 169 GLU A N 1
ATOM 1352 C CA . GLU A 1 169 ? -18.763 -5.180 9.394 1.00 98.00 169 GLU A CA 1
ATOM 1353 C C . GLU A 1 169 ? -19.601 -3.903 9.573 1.00 98.00 169 GLU A C 1
ATOM 1355 O O . GLU A 1 169 ? -19.529 -2.973 8.762 1.00 98.00 169 GLU A O 1
ATOM 1360 N N . LYS A 1 170 ? -20.331 -3.817 10.691 1.00 97.56 170 LYS A N 1
ATOM 1361 C CA . LYS A 1 170 ? -21.153 -2.654 11.060 1.00 97.56 170 LYS A CA 1
ATOM 1362 C C . LYS A 1 170 ? -20.352 -1.344 11.168 1.00 97.56 170 LYS A C 1
ATOM 1364 O O . LYS A 1 170 ? -20.917 -0.275 10.960 1.00 97.56 170 LYS A O 1
ATOM 1369 N N . ASP A 1 171 ? -19.052 -1.428 11.461 1.00 98.12 171 ASP A N 1
ATOM 1370 C CA . ASP A 1 171 ? -18.158 -0.285 11.695 1.00 98.12 171 ASP A CA 1
ATOM 1371 C C . ASP A 1 171 ? -17.300 0.049 10.457 1.00 98.12 171 ASP A C 1
ATOM 1373 O O . ASP A 1 171 ? -16.436 0.934 10.491 1.00 98.12 171 ASP A O 1
ATOM 1377 N N . SER A 1 172 ? -17.538 -0.635 9.333 1.00 98.19 172 SER A N 1
ATOM 1378 C CA . SER A 1 172 ? -16.757 -0.503 8.097 1.00 98.19 172 SER A CA 1
ATOM 1379 C C . SER A 1 172 ? -16.794 0.906 7.494 1.00 98.19 172 SER A C 1
ATOM 1381 O O . SER A 1 172 ? -15.756 1.446 7.096 1.00 98.19 172 SER A O 1
ATOM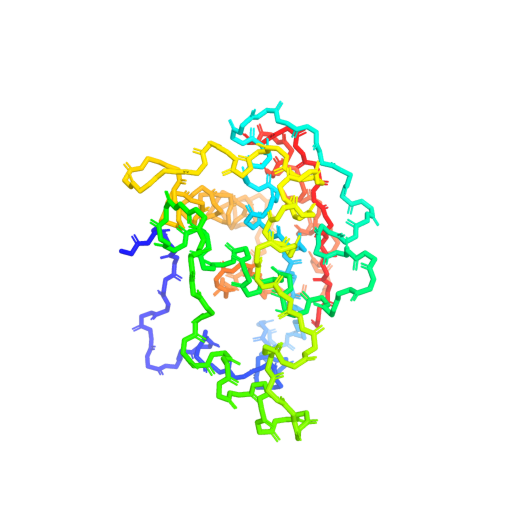 1383 N N . GLY A 1 173 ? -17.974 1.534 7.458 1.00 98.38 173 GLY A N 1
ATOM 1384 C CA . GLY A 1 173 ? -18.161 2.890 6.935 1.00 98.38 173 GLY A CA 1
ATOM 1385 C C . GLY A 1 173 ? -17.443 3.945 7.779 1.00 98.38 173 GLY A C 1
ATOM 1386 O O . GLY A 1 173 ? -16.708 4.773 7.241 1.00 98.38 173 GLY A O 1
ATOM 1387 N N . LEU A 1 174 ? -17.585 3.861 9.106 1.00 98.38 174 LEU A N 1
ATOM 1388 C CA . LEU A 1 174 ? -16.881 4.723 10.057 1.00 98.38 174 LEU A CA 1
ATOM 1389 C C . LEU A 1 174 ? -15.361 4.583 9.903 1.00 98.38 174 LEU A C 1
ATOM 1391 O O . LEU A 1 174 ? -14.657 5.572 9.698 1.00 98.38 174 LEU A O 1
ATOM 1395 N N . THR A 1 175 ? -14.865 3.344 9.930 1.00 98.38 175 THR A N 1
ATOM 1396 C CA . THR A 1 175 ? -13.431 3.053 9.815 1.00 98.38 175 THR A CA 1
ATOM 1397 C C . THR A 1 175 ? -12.859 3.549 8.489 1.00 98.38 175 THR A C 1
ATOM 1399 O O . THR A 1 175 ? -11.761 4.105 8.452 1.00 98.38 175 THR A O 1
ATOM 1402 N N . THR A 1 176 ? -13.615 3.408 7.398 1.00 98.56 176 THR A N 1
ATOM 1403 C CA . THR A 1 176 ? -13.234 3.921 6.076 1.00 98.56 176 THR A CA 1
ATOM 1404 C C . THR A 1 176 ? -13.019 5.433 6.094 1.00 98.56 176 THR A C 1
ATOM 1406 O O . THR A 1 176 ? -12.035 5.921 5.533 1.00 98.56 176 THR A O 1
ATOM 1409 N N . GLU A 1 177 ? -13.904 6.193 6.738 1.00 98.44 177 GLU A N 1
ATOM 1410 C CA . GLU A 1 177 ? -13.776 7.650 6.794 1.00 98.44 177 GLU A CA 1
ATOM 1411 C C . GLU A 1 177 ? -12.647 8.112 7.725 1.00 98.44 177 GLU A C 1
ATOM 1413 O O . GLU A 1 177 ? -11.938 9.064 7.380 1.00 98.44 177 GLU A O 1
ATOM 1418 N N . ILE A 1 178 ? -12.397 7.407 8.832 1.00 98.31 178 ILE A N 1
ATOM 1419 C CA . ILE A 1 178 ? -11.243 7.670 9.710 1.00 98.31 178 ILE A CA 1
ATOM 1420 C C . ILE A 1 178 ? -9.928 7.384 8.968 1.00 98.31 178 ILE A C 1
ATOM 1422 O O . ILE A 1 178 ? -9.037 8.234 8.952 1.00 98.31 178 ILE A O 1
ATOM 1426 N N . LEU A 1 179 ? -9.822 6.250 8.260 1.00 98.00 179 LEU A N 1
ATOM 1427 C CA . LEU A 1 179 ? -8.669 5.919 7.408 1.00 98.00 179 LEU A CA 1
ATOM 1428 C C . LEU A 1 179 ? -8.398 7.010 6.368 1.00 98.00 179 LEU A C 1
ATOM 1430 O O . LEU A 1 179 ? -7.268 7.484 6.221 1.00 98.00 179 LEU A O 1
ATOM 1434 N N . LYS A 1 180 ? -9.442 7.429 5.647 1.00 98.25 180 LYS A N 1
ATOM 1435 C CA . LYS A 1 180 ? -9.330 8.477 4.629 1.00 98.25 180 LYS A CA 1
ATOM 1436 C C . LYS A 1 180 ? -8.880 9.808 5.218 1.00 98.25 180 LYS A C 1
ATOM 1438 O O . LYS A 1 180 ? -8.077 10.498 4.591 1.00 98.25 180 LYS A O 1
ATOM 1443 N N . SER A 1 181 ? -9.399 10.163 6.389 1.00 98.25 181 SER A N 1
ATOM 1444 C CA . SER A 1 181 ? -9.082 11.424 7.063 1.00 98.25 181 SER A CA 1
ATOM 1445 C C . SER A 1 181 ? -7.649 11.413 7.595 1.00 98.25 181 SER A C 1
ATOM 1447 O O . SER A 1 181 ? -6.902 12.340 7.307 1.00 98.25 181 SER A O 1
ATOM 1449 N N . ALA A 1 182 ? -7.194 10.310 8.198 1.00 97.88 182 ALA A N 1
ATOM 1450 C CA . ALA A 1 182 ? -5.808 10.157 8.644 1.00 97.88 182 ALA A CA 1
ATOM 1451 C C . ALA A 1 182 ? -4.792 10.330 7.497 1.00 97.88 182 ALA A C 1
ATOM 1453 O O . ALA A 1 182 ? -3.792 11.038 7.640 1.00 97.88 182 ALA A O 1
ATOM 1454 N N . TYR A 1 183 ? -5.057 9.738 6.326 1.00 97.94 183 TYR A N 1
ATOM 1455 C CA . TYR A 1 183 ? -4.213 9.947 5.144 1.00 97.94 183 TYR A CA 1
ATOM 1456 C C . TYR A 1 183 ? -4.318 11.376 4.592 1.00 97.94 183 TYR A C 1
ATOM 1458 O O . TYR A 1 183 ? -3.303 11.948 4.190 1.00 97.94 183 TYR A O 1
ATOM 1466 N N . GLN A 1 184 ? -5.512 11.973 4.584 1.00 97.88 184 GLN A N 1
ATOM 1467 C CA . GLN A 1 184 ? -5.694 13.358 4.153 1.00 97.88 184 GLN A CA 1
ATOM 1468 C C . GLN A 1 184 ? -4.904 14.326 5.042 1.00 97.88 184 GLN A C 1
ATOM 1470 O O . GLN A 1 184 ? -4.225 15.206 4.515 1.00 97.88 184 GLN A O 1
ATOM 1475 N N . ASP A 1 185 ? -4.926 14.137 6.356 1.00 97.81 185 ASP A N 1
ATOM 1476 C CA . ASP A 1 185 ? -4.238 15.007 7.309 1.00 97.81 185 ASP A CA 1
ATOM 1477 C C . ASP A 1 185 ? -2.718 14.832 7.230 1.00 97.81 185 ASP A C 1
ATOM 1479 O O . ASP A 1 185 ? -1.968 15.810 7.174 1.00 97.81 185 ASP A O 1
ATOM 1483 N N . ARG A 1 186 ? -2.241 13.582 7.152 1.00 97.19 186 ARG A N 1
ATOM 1484 C CA . ARG A 1 186 ? -0.801 13.289 7.125 1.00 97.19 186 ARG A CA 1
ATOM 1485 C C . ARG A 1 186 ? -0.152 13.589 5.774 1.00 97.19 186 ARG A C 1
ATOM 1487 O O . ARG A 1 186 ? 0.972 14.093 5.714 1.00 97.19 186 ARG A O 1
ATOM 1494 N N . PHE A 1 187 ? -0.841 13.277 4.679 1.00 97.50 187 PHE A N 1
ATOM 1495 C CA . PHE A 1 187 ? -0.272 13.280 3.327 1.00 97.50 187 PHE A CA 1
ATOM 1496 C C . PHE A 1 187 ? -0.898 14.312 2.391 1.00 97.50 187 PHE A C 1
ATOM 1498 O O . PHE A 1 187 ? -0.344 14.577 1.324 1.00 97.50 187 PHE A O 1
ATOM 1505 N N . GLY A 1 188 ? -2.019 14.924 2.772 1.00 97.50 188 GLY A N 1
ATOM 1506 C CA . GLY A 1 188 ? -2.779 15.813 1.896 1.00 97.50 188 GLY A CA 1
ATOM 1507 C C . GLY A 1 188 ? -3.568 15.076 0.810 1.00 97.50 188 GLY A C 1
ATOM 1508 O O . GLY A 1 188 ? -4.028 15.726 -0.126 1.00 97.50 188 GLY A O 1
ATOM 1509 N N . ILE A 1 189 ? -3.692 13.746 0.893 1.00 97.62 189 ILE A N 1
ATOM 1510 C CA . ILE A 1 189 ? -4.327 12.909 -0.132 1.00 97.62 189 ILE A CA 1
ATOM 1511 C C . ILE A 1 189 ? -5.372 12.012 0.523 1.00 97.62 189 ILE A C 1
ATOM 1513 O O . ILE A 1 189 ? -5.043 11.243 1.422 1.00 97.62 189 ILE A O 1
ATOM 1517 N N . ARG A 1 190 ? -6.608 12.051 0.015 1.00 97.38 190 ARG A N 1
ATOM 1518 C CA . ARG A 1 190 ? -7.683 11.135 0.410 1.00 97.38 190 ARG A CA 1
ATOM 1519 C C . ARG A 1 190 ? -7.605 9.843 -0.430 1.00 97.38 190 ARG A C 1
ATOM 1521 O O . ARG A 1 190 ? -7.834 9.901 -1.643 1.00 97.38 190 ARG A O 1
ATOM 1528 N N . PRO A 1 191 ? -7.245 8.688 0.158 1.00 97.06 191 PRO A N 1
ATOM 1529 C CA . PRO A 1 191 ? -7.067 7.435 -0.569 1.00 97.06 191 PRO A CA 1
ATOM 1530 C C . PRO A 1 191 ? -8.401 6.758 -0.901 1.00 97.06 191 PRO A C 1
ATOM 1532 O O . PRO A 1 191 ? -9.440 7.051 -0.309 1.00 97.06 191 PRO A O 1
ATOM 1535 N N . GLN A 1 192 ? -8.343 5.779 -1.806 1.00 97.19 192 GLN A N 1
ATOM 1536 C CA . GLN A 1 192 ? -9.410 4.791 -1.967 1.00 97.19 192 GLN A CA 1
ATOM 1537 C C . GLN A 1 192 ? -9.205 3.635 -0.988 1.00 97.19 192 GLN A C 1
ATOM 1539 O O . GLN A 1 192 ? -8.096 3.110 -0.861 1.00 97.19 192 GLN A O 1
ATOM 1544 N N . VAL A 1 193 ? -10.288 3.212 -0.340 1.00 97.44 193 VAL A N 1
ATOM 1545 C CA . VAL A 1 193 ? -10.314 2.083 0.598 1.00 97.44 193 VAL A CA 1
ATOM 1546 C C . VAL A 1 193 ? -11.137 0.972 -0.038 1.00 97.44 193 VAL A C 1
ATOM 1548 O O . VAL A 1 193 ? -12.246 1.225 -0.505 1.00 97.44 193 VAL A O 1
ATOM 1551 N N . ARG A 1 194 ? -10.588 -0.241 -0.102 1.00 95.94 194 ARG A N 1
ATOM 1552 C CA . ARG A 1 194 ? -11.312 -1.429 -0.565 1.00 95.94 194 ARG A CA 1
ATOM 1553 C C . ARG A 1 194 ? -11.787 -2.233 0.628 1.00 95.94 194 ARG A C 1
ATOM 1555 O O . ARG A 1 194 ? -11.006 -2.464 1.541 1.00 95.94 194 ARG A O 1
ATOM 1562 N N . CYS A 1 195 ? -13.027 -2.687 0.559 1.00 95.62 195 CYS A N 1
ATOM 1563 C CA . CYS A 1 195 ? -13.575 -3.686 1.462 1.00 95.62 195 CYS A CA 1
ATOM 1564 C C . CYS A 1 195 ? -13.372 -5.068 0.826 1.00 95.62 195 CYS A C 1
ATOM 1566 O O . CYS A 1 195 ? -13.684 -5.232 -0.359 1.00 95.62 195 CYS A O 1
ATOM 1568 N N . LYS A 1 196 ? -12.792 -6.009 1.571 1.00 90.81 196 LYS A N 1
ATOM 1569 C CA . LYS A 1 196 ? -12.642 -7.417 1.191 1.00 90.81 196 LYS A CA 1
ATOM 1570 C C . LYS A 1 196 ? -13.401 -8.303 2.163 1.00 90.81 196 LYS A C 1
ATOM 1572 O O . LYS A 1 196 ? -13.426 -7.943 3.364 1.00 90.81 196 LYS A O 1
#

Nearest PDB structures (foldseek):
  8atw-assembly1_A  TM=5.669E-01  e=2.163E-01  Saccharomyces cerevisiae S288C
  6ymw-assembly1_A  TM=7.761E-01  e=1.146E+00  Saccharomyces cerevisiae S288C
  6erq-assembly1_A  TM=6.448E-01  e=8.595E-01  Homo sapiens
  8ap1-assembly1_A  TM=6.376E-01  e=1.713E+00  Saccharomyces cerevisiae S288C
  6ymv-assembly1_A  TM=5.189E-01  e=1.713E+00  Saccharomyces cerevisiae S288C